Protein AF-A0A831YD94-F1 (afdb_monomer_lite)

pLDDT: mean 86.18, std 14.87, range [33.69, 98.25]

Foldseek 3Di:
DLQQQVDPPVSVVVVVVVVCVVLVLLVVQLVVLCVDPNNPLSNLLSVLLSVLLCLCAQWFHLPLSNVLSVVLSVLSVVCSVPVDDCSSVSSNVSNVVSCVSSPLLSLLSVQQVCLVVPPLNPDQQVQFDDPPVDDTDSHQCPQPPPCVQKRFSDQKDKWKFFWAQDWDQDPQGWTKTWGQTDPVCQRLWTPQCVPVVVNIAMATAGPVQCCVACVVVLHDAGGFIKMWIATWTQGRNNRRTIYRPHTRHMDGPDDPDPDGPPRRPPDDDPVVPPPPD

Sequence (277 aa):
MIAILYYGGDGIETGLVVFGLLLAPYAYLIYVSLRSRRKVLGFMASVVALLAYYFALYAFPAAATGALAVVALVVMLMWTRRGDLWPPVVALALSVIGLALGGDALSYNFKTALYPFQPASWSESRWAQVDPGCPPTHNVFENTYSPARLRIVKTCAVAVGEVTGEISISGDGDFTFNIEPHPENASMLSIGSIILRHRTLHIEVVPADQEKVLGPIGGVCPSDVVKITGVFVIDTDHGMHSELHPAYKFEILSRRQNATWPQCIINIPPELRRETG

Radius of gyration: 22.44 Å; chains: 1; bounding box: 58×36×67 Å

Secondary structure (DSSP, 8-state):
-GGGTTSHHHHHHHHHHHHHHHHHHHHHHHHHHHHSS-HHHHHHHHHHHHHHHHHHSSSS--HHHHHHHHHHHHHHHHHHHH--SHHHHHHHHHHHHHHHT-HHHHHHHHHHHTGGG-GGGGSTTTT-B--TTS--BS-TTTT-SSGGGEEEEEEEEEEEEEEPS--EE-TTS-EEEEEEE-GGGGGG--HHHHHHSTTPEEEEE-GGGHHHHHTTTT---TT-EEEEEEEEEEETTTTT-EEEEEEEEEEEEE-SSS--TTTT-TT--TTGGGS--

Structure (mmCIF, N/CA/C/O backbone):
data_AF-A0A831YD94-F1
#
_entry.id   AF-A0A831YD94-F1
#
loop_
_atom_site.group_PDB
_atom_site.id
_atom_site.type_symbol
_atom_site.label_atom_id
_atom_site.label_alt_id
_atom_site.label_comp_id
_atom_site.label_asym_id
_atom_site.label_entity_id
_atom_site.label_seq_id
_atom_site.pdbx_PDB_ins_code
_atom_site.Cartn_x
_atom_site.Cartn_y
_atom_site.Cartn_z
_atom_site.occupancy
_atom_site.B_iso_or_equiv
_atom_site.auth_seq_id
_atom_site.auth_comp_id
_atom_site.auth_asym_id
_atom_site.auth_atom_id
_atom_site.pdbx_PDB_model_num
ATOM 1 N N . MET A 1 1 ? -2.712 8.765 -10.290 1.00 42.69 1 MET A N 1
ATOM 2 C CA . MET A 1 1 ? -3.488 7.510 -10.401 1.00 42.69 1 MET A CA 1
ATOM 3 C C . MET A 1 1 ? -4.718 7.463 -9.490 1.00 42.69 1 MET A C 1
ATOM 5 O O . MET A 1 1 ? -5.658 6.765 -9.817 1.00 42.69 1 MET A O 1
ATOM 9 N N . ILE A 1 2 ? -4.761 8.237 -8.401 1.00 39.59 2 ILE A N 1
ATOM 10 C CA . ILE A 1 2 ? -5.829 8.179 -7.380 1.00 39.59 2 ILE A CA 1
ATOM 11 C C . ILE A 1 2 ? -7.115 8.923 -7.742 1.00 39.59 2 ILE A C 1
ATOM 13 O O . ILE A 1 2 ? -8.194 8.497 -7.357 1.00 39.59 2 ILE A O 1
ATOM 17 N N . ALA A 1 3 ? -7.035 9.969 -8.566 1.00 33.69 3 ALA A N 1
ATOM 18 C CA . ALA A 1 3 ? -8.228 10.663 -9.061 1.00 33.69 3 ALA A CA 1
ATOM 19 C C . ALA A 1 3 ? -9.039 9.845 -10.096 1.00 33.69 3 ALA A C 1
ATOM 21 O O . ALA A 1 3 ? -10.124 10.256 -10.486 1.00 33.69 3 ALA A O 1
ATOM 22 N N . ILE A 1 4 ? -8.513 8.698 -10.546 1.00 43.06 4 ILE A N 1
ATOM 23 C CA . ILE A 1 4 ? -9.018 7.923 -11.695 1.00 43.06 4 ILE A CA 1
ATOM 24 C C . ILE A 1 4 ? -10.262 7.100 -11.332 1.00 43.06 4 ILE A C 1
ATOM 26 O O . ILE A 1 4 ? -11.098 6.856 -12.193 1.00 43.06 4 ILE A O 1
ATOM 30 N N . LEU A 1 5 ? -10.405 6.694 -10.066 1.00 41.62 5 LEU A N 1
ATOM 31 C CA . LEU A 1 5 ? -11.507 5.832 -9.615 1.00 41.62 5 LEU A CA 1
ATOM 32 C C . LEU A 1 5 ? -12.675 6.607 -8.985 1.00 41.62 5 LEU A C 1
ATOM 34 O O . LEU A 1 5 ? -13.758 6.056 -8.844 1.00 41.62 5 LEU A O 1
ATOM 38 N N . TYR A 1 6 ? -12.483 7.889 -8.656 1.00 42.38 6 TYR A N 1
ATOM 39 C CA . TYR A 1 6 ? -13.502 8.720 -7.999 1.00 42.38 6 TYR A CA 1
ATOM 40 C C . TYR A 1 6 ? -14.446 9.453 -8.973 1.00 42.38 6 TYR A C 1
ATOM 42 O O . TYR A 1 6 ? -15.494 9.936 -8.555 1.00 42.38 6 TYR A O 1
ATOM 50 N N . TYR A 1 7 ? -14.097 9.560 -10.263 1.00 42.28 7 TYR A N 1
ATOM 51 C CA . TYR A 1 7 ? -14.754 10.476 -11.209 1.00 42.28 7 TYR A CA 1
ATOM 52 C C . TYR A 1 7 ? -15.187 9.804 -12.524 1.00 42.28 7 TYR A C 1
ATOM 54 O O . TYR A 1 7 ? -14.719 10.195 -13.584 1.00 42.28 7 TYR A O 1
ATOM 62 N N . GLY A 1 8 ? -16.096 8.822 -12.489 1.00 50.62 8 GLY A N 1
ATOM 63 C CA . GLY A 1 8 ? -16.838 8.359 -13.682 1.00 50.62 8 GLY A CA 1
ATOM 64 C C . GLY A 1 8 ? -16.006 8.097 -14.959 1.00 50.62 8 GLY A C 1
ATOM 65 O O . GLY A 1 8 ? -14.821 7.781 -14.899 1.00 50.62 8 GLY A O 1
ATOM 66 N N . GLY A 1 9 ? -16.634 8.204 -16.138 1.00 49.72 9 GLY A N 1
ATOM 67 C CA . GLY A 1 9 ? -15.972 7.958 -17.433 1.00 49.72 9 GLY A CA 1
ATOM 68 C C . GLY A 1 9 ? -14.795 8.902 -17.725 1.00 49.72 9 GLY A C 1
ATOM 69 O O . GLY A 1 9 ? -13.738 8.450 -18.164 1.00 49.72 9 GLY A O 1
ATOM 70 N N . ASP A 1 10 ? -14.929 10.186 -17.388 1.00 56.56 10 ASP A N 1
ATOM 71 C CA . ASP A 1 10 ? -13.926 11.221 -17.694 1.00 56.56 10 ASP A CA 1
ATOM 72 C C . ASP A 1 10 ? -12.637 11.079 -16.854 1.00 56.56 10 ASP A C 1
ATOM 74 O O . ASP A 1 10 ? -11.528 11.387 -17.311 1.00 56.56 10 ASP A O 1
ATOM 78 N N . GLY A 1 11 ? -12.756 10.569 -15.623 1.00 57.97 11 GLY A N 1
ATOM 79 C CA . GLY A 1 11 ? -11.628 10.265 -14.741 1.00 57.97 11 GLY A CA 1
ATOM 80 C C . GLY A 1 11 ? -10.804 9.074 -15.230 1.00 57.97 11 GLY A C 1
ATOM 81 O O . GLY A 1 11 ? -9.572 9.097 -15.127 1.00 57.97 11 GLY A O 1
ATOM 82 N N . ILE A 1 12 ? -11.459 8.074 -15.831 1.00 62.78 12 ILE A N 1
ATOM 83 C CA . ILE A 1 12 ? -10.798 6.913 -16.443 1.00 62.78 12 ILE A CA 1
ATOM 84 C C . ILE A 1 12 ? -9.983 7.350 -17.660 1.00 62.78 12 ILE A C 1
ATOM 86 O O . ILE A 1 12 ? -8.801 7.016 -17.744 1.00 62.78 12 ILE A O 1
ATOM 90 N N . GLU A 1 13 ? -10.565 8.135 -18.569 1.00 67.44 13 GLU A N 1
ATOM 91 C CA . GLU A 1 13 ? -9.861 8.617 -19.764 1.00 67.44 13 GLU A CA 1
ATOM 92 C C . GLU A 1 13 ? -8.650 9.481 -19.400 1.00 67.44 13 GLU A C 1
ATOM 94 O O . GLU A 1 13 ? -7.530 9.214 -19.846 1.00 67.44 13 GLU A O 1
ATOM 99 N N . THR A 1 14 ? -8.837 10.459 -18.510 1.00 71.81 14 THR A N 1
ATOM 100 C CA . THR A 1 14 ? -7.745 11.311 -18.014 1.00 71.81 14 THR A CA 1
ATOM 101 C C . THR A 1 14 ? -6.655 10.473 -17.346 1.00 71.81 14 THR A C 1
ATOM 103 O O . THR A 1 14 ? -5.456 10.686 -17.549 1.00 71.81 14 THR A O 1
ATOM 106 N N . GLY A 1 15 ? -7.065 9.470 -16.573 1.00 68.62 15 GLY A N 1
ATOM 107 C CA . GLY A 1 15 ? -6.177 8.521 -15.930 1.00 68.62 15 GLY A CA 1
ATOM 108 C C . GLY A 1 15 ? -5.323 7.711 -16.893 1.00 68.62 15 GLY A C 1
ATOM 109 O O . GLY A 1 15 ? -4.106 7.616 -16.710 1.00 68.62 15 GLY A O 1
ATOM 110 N N . LEU A 1 16 ? -5.951 7.165 -17.934 1.00 74.50 16 LEU A N 1
ATOM 111 C CA . LEU A 1 16 ? -5.285 6.416 -18.994 1.00 74.50 16 LEU A CA 1
ATOM 112 C C . LEU A 1 16 ? -4.327 7.301 -19.794 1.00 74.50 16 LEU A C 1
ATOM 114 O O . LEU A 1 16 ? -3.245 6.838 -20.150 1.00 74.50 16 LEU A O 1
ATOM 118 N N . VAL A 1 17 ? -4.664 8.574 -20.023 1.00 81.94 17 VAL A N 1
ATOM 119 C CA . VAL A 1 17 ? -3.766 9.535 -20.683 1.00 81.94 17 VAL A CA 1
ATOM 120 C C . VAL A 1 17 ? -2.530 9.805 -19.830 1.00 81.94 17 VAL A C 1
ATOM 122 O O . VAL A 1 17 ? -1.412 9.688 -20.331 1.00 81.94 17 VAL A O 1
ATOM 125 N N . VAL A 1 18 ? -2.693 10.117 -18.540 1.00 81.50 18 VAL A N 1
ATOM 126 C CA . VAL A 1 18 ? -1.551 10.344 -17.636 1.00 81.50 18 VAL A CA 1
ATOM 127 C C . VAL A 1 18 ? -0.678 9.093 -17.545 1.00 81.50 18 VAL A C 1
ATOM 129 O O . VAL A 1 18 ? 0.545 9.179 -17.649 1.00 81.50 18 VAL A O 1
ATOM 132 N N . PHE A 1 19 ? -1.294 7.920 -17.404 1.00 79.38 19 PHE A N 1
ATOM 133 C CA . PHE A 1 19 ? -0.585 6.645 -17.390 1.00 79.38 19 PHE A CA 1
ATOM 134 C C . PHE A 1 19 ? 0.175 6.404 -18.701 1.00 79.38 19 PHE A C 1
ATOM 136 O O . PHE A 1 19 ? 1.364 6.088 -18.687 1.00 79.38 19 PHE A O 1
ATOM 143 N N . GLY A 1 20 ? -0.484 6.639 -19.836 1.00 83.81 20 GLY A N 1
ATOM 144 C CA . GLY A 1 20 ? 0.108 6.556 -21.163 1.00 83.81 20 GLY A CA 1
ATOM 145 C C . GLY A 1 20 ? 1.313 7.479 -21.315 1.00 83.81 20 GLY A C 1
ATOM 146 O O . GLY A 1 20 ? 2.357 7.028 -21.771 1.00 83.81 20 GLY A O 1
ATOM 147 N N . LEU A 1 21 ? 1.226 8.734 -20.867 1.00 88.94 21 LEU A N 1
ATOM 148 C CA . LEU A 1 21 ? 2.335 9.692 -20.925 1.00 88.94 21 LEU A CA 1
ATOM 149 C C . LEU A 1 21 ? 3.546 9.248 -20.095 1.00 88.94 21 LEU A C 1
ATOM 151 O O . LEU A 1 21 ? 4.682 9.428 -20.533 1.00 88.94 21 LEU A O 1
ATOM 155 N N . LEU A 1 22 ? 3.322 8.650 -18.923 1.00 90.81 22 LEU A N 1
ATOM 156 C CA . LEU A 1 22 ? 4.404 8.188 -18.051 1.00 90.81 22 LEU A CA 1
ATOM 157 C C . LEU A 1 22 ? 5.060 6.896 -18.555 1.00 90.81 22 LEU A C 1
ATOM 159 O O . LEU A 1 22 ? 6.269 6.719 -18.400 1.00 90.81 22 LEU A O 1
ATOM 163 N N . LEU A 1 23 ? 4.291 6.000 -19.181 1.00 92.81 23 LEU A N 1
ATOM 164 C CA . LEU A 1 23 ? 4.808 4.721 -19.677 1.00 92.81 23 LEU A CA 1
ATOM 165 C C . LEU A 1 23 ? 5.294 4.769 -21.133 1.00 92.81 23 LEU A C 1
ATOM 167 O O . LEU A 1 23 ? 6.144 3.963 -21.521 1.00 92.81 23 LEU A O 1
ATOM 171 N N . ALA A 1 24 ? 4.814 5.719 -21.939 1.00 94.56 24 ALA A N 1
ATOM 172 C CA . ALA A 1 24 ? 5.170 5.854 -23.352 1.00 94.56 24 ALA A CA 1
ATOM 173 C C . ALA A 1 24 ? 6.685 5.943 -23.609 1.00 94.56 24 ALA A C 1
ATOM 175 O O . ALA A 1 24 ? 7.145 5.273 -24.537 1.00 94.56 24 ALA A O 1
ATOM 176 N N . PRO A 1 25 ? 7.498 6.674 -22.815 1.00 95.75 25 PRO A N 1
ATOM 177 C CA . PRO A 1 25 ? 8.947 6.698 -23.008 1.00 95.75 25 PRO A CA 1
ATOM 178 C C . PRO A 1 25 ? 9.585 5.306 -22.924 1.00 95.75 25 PRO A C 1
ATOM 180 O O . PRO A 1 25 ? 10.459 4.973 -23.723 1.00 95.75 25 PRO A O 1
ATOM 183 N N . TYR A 1 26 ? 9.115 4.461 -22.006 1.00 96.12 26 TYR A N 1
ATOM 184 C CA . TYR A 1 26 ? 9.600 3.091 -21.879 1.00 96.12 26 TYR A CA 1
ATOM 185 C C . TYR A 1 26 ? 9.122 2.214 -23.039 1.00 96.12 26 TYR A C 1
ATOM 187 O O . TYR A 1 26 ? 9.921 1.482 -23.621 1.00 96.12 26 TYR A O 1
ATOM 195 N N . ALA A 1 27 ? 7.845 2.318 -23.424 1.00 94.19 27 ALA A N 1
ATOM 196 C CA . ALA A 1 27 ? 7.296 1.590 -24.570 1.00 94.19 27 ALA A CA 1
ATOM 197 C C . ALA A 1 27 ? 8.029 1.942 -25.878 1.00 94.19 27 ALA A C 1
ATOM 199 O O . ALA A 1 27 ? 8.367 1.060 -26.673 1.00 94.19 27 ALA A O 1
ATOM 200 N N . TYR A 1 28 ? 8.358 3.221 -26.068 1.00 94.62 28 TYR A N 1
ATOM 201 C CA . TYR A 1 28 ? 9.183 3.690 -27.175 1.00 94.62 28 TYR A CA 1
ATOM 202 C C . TYR A 1 28 ? 10.569 3.033 -27.173 1.00 94.62 28 TYR A C 1
ATOM 204 O O . TYR A 1 28 ? 11.017 2.535 -28.206 1.00 94.62 28 TYR A O 1
ATOM 212 N N . LEU A 1 29 ? 11.240 2.964 -26.020 1.00 94.44 29 LEU A N 1
ATOM 213 C CA . LEU A 1 29 ? 12.549 2.315 -25.913 1.00 94.44 29 LEU A CA 1
ATOM 214 C C . LEU A 1 29 ? 12.494 0.805 -26.166 1.00 94.44 29 LEU A C 1
ATOM 216 O O . LEU A 1 29 ? 13.409 0.266 -26.793 1.00 94.44 29 LEU A O 1
ATOM 220 N N . ILE A 1 30 ? 11.424 0.128 -25.742 1.00 94.69 30 ILE A N 1
ATOM 221 C CA . ILE A 1 30 ? 11.172 -1.281 -26.077 1.00 94.69 30 ILE A CA 1
ATOM 222 C C . ILE A 1 30 ? 11.100 -1.441 -27.601 1.00 94.69 30 ILE A C 1
ATOM 224 O O . ILE A 1 30 ? 11.823 -2.257 -28.178 1.00 94.69 30 ILE A O 1
ATOM 228 N N . TYR A 1 31 ? 10.290 -0.619 -28.269 1.00 93.56 31 TYR A N 1
ATOM 229 C CA . TYR A 1 31 ? 10.144 -0.635 -29.725 1.00 93.56 31 TYR A CA 1
ATOM 230 C C . TYR A 1 31 ? 11.465 -0.356 -30.462 1.00 93.56 31 TYR A C 1
ATOM 232 O O . TYR A 1 31 ? 11.842 -1.108 -31.366 1.00 93.56 31 TYR A O 1
ATOM 240 N N . VAL A 1 32 ? 12.203 0.687 -30.063 1.00 91.19 32 VAL A N 1
ATOM 241 C CA . VAL A 1 32 ? 13.509 1.017 -30.659 1.00 91.19 32 VAL A CA 1
ATOM 242 C C . VAL A 1 32 ? 14.504 -0.120 -30.445 1.00 91.19 32 VAL A C 1
ATOM 244 O O . VAL A 1 32 ? 15.230 -0.489 -31.371 1.00 91.19 32 VAL A O 1
ATOM 247 N N . SER A 1 33 ? 14.508 -0.730 -29.258 1.00 91.06 33 SER A N 1
ATOM 248 C CA . SER A 1 33 ? 15.385 -1.859 -28.954 1.00 91.06 33 SER A CA 1
ATOM 249 C C . SER A 1 33 ? 15.123 -3.041 -29.883 1.00 91.06 33 SER A C 1
ATOM 251 O O . SER A 1 33 ? 16.072 -3.571 -30.456 1.00 91.06 33 SER A O 1
ATOM 253 N N . LEU A 1 34 ? 13.858 -3.396 -30.134 1.00 89.44 34 LEU A N 1
ATOM 254 C CA . LEU A 1 34 ? 13.484 -4.486 -31.051 1.00 89.44 34 LEU A CA 1
ATOM 255 C C . LEU A 1 34 ? 13.921 -4.246 -32.508 1.00 89.44 34 LEU A C 1
ATOM 257 O O . LEU A 1 34 ? 14.127 -5.205 -33.259 1.00 89.44 34 LEU A O 1
ATOM 261 N N . ARG A 1 35 ? 14.099 -2.983 -32.915 1.00 87.00 35 ARG A N 1
ATOM 262 C CA . ARG A 1 35 ? 14.599 -2.602 -34.249 1.00 87.00 35 ARG A CA 1
ATOM 263 C C . ARG A 1 35 ? 16.120 -2.444 -34.326 1.00 87.00 35 ARG A C 1
ATOM 265 O O . ARG A 1 35 ? 16.669 -2.409 -35.424 1.00 87.00 35 ARG A O 1
ATOM 272 N N . SER A 1 36 ? 16.808 -2.381 -33.191 1.00 79.56 36 SER A N 1
ATOM 273 C CA . SER A 1 36 ? 18.266 -2.254 -33.119 1.00 79.56 36 SER A CA 1
ATOM 274 C C . SER A 1 36 ? 18.981 -3.553 -33.519 1.00 79.56 36 SER A C 1
ATOM 276 O O . SER A 1 36 ? 18.405 -4.637 -33.495 1.00 79.56 36 SER A O 1
ATOM 278 N N . ARG A 1 37 ? 20.284 -3.490 -33.827 1.00 69.62 37 ARG A N 1
ATOM 279 C CA . ARG A 1 37 ? 21.135 -4.697 -33.928 1.00 69.62 37 ARG A CA 1
ATOM 280 C C . ARG A 1 37 ? 21.307 -5.402 -32.574 1.00 69.62 37 ARG A C 1
ATOM 282 O O . ARG A 1 37 ? 21.696 -6.562 -32.534 1.00 69.62 37 ARG A O 1
ATOM 289 N N . ARG A 1 38 ? 21.013 -4.714 -31.465 1.00 68.62 38 ARG A N 1
ATOM 290 C CA . ARG A 1 38 ? 21.197 -5.186 -30.081 1.00 68.62 38 ARG A CA 1
ATOM 291 C C . ARG A 1 38 ? 19.855 -5.430 -29.397 1.00 68.62 38 ARG A C 1
ATOM 293 O O . ARG A 1 38 ? 19.573 -4.869 -28.341 1.00 68.62 38 ARG A O 1
ATOM 300 N N . LYS A 1 39 ? 19.029 -6.253 -30.048 1.00 76.69 39 LYS A N 1
ATOM 301 C CA . LYS A 1 39 ? 17.611 -6.429 -29.708 1.00 76.69 39 LYS A CA 1
ATOM 302 C C . LYS A 1 39 ? 17.396 -6.876 -28.274 1.00 76.69 39 LYS A C 1
ATOM 304 O O . LYS A 1 39 ? 16.583 -6.286 -27.582 1.00 76.69 39 LYS A O 1
ATOM 309 N N . VAL A 1 40 ? 18.159 -7.868 -27.822 1.00 86.69 40 VAL A N 1
ATOM 310 C CA . VAL A 1 40 ? 17.888 -8.555 -26.553 1.00 86.69 40 VAL A CA 1
ATOM 311 C C . VAL A 1 40 ? 18.194 -7.674 -25.343 1.00 86.69 40 VAL A C 1
ATOM 313 O O . VAL A 1 40 ? 17.315 -7.449 -24.521 1.00 86.69 40 VAL A O 1
ATOM 316 N N . LEU A 1 41 ? 19.413 -7.138 -25.231 1.00 89.31 41 LEU A N 1
ATOM 317 C CA . LEU A 1 41 ? 19.819 -6.410 -24.025 1.00 89.31 41 LEU A CA 1
ATOM 318 C C . LEU A 1 41 ? 19.075 -5.077 -23.862 1.00 89.31 41 LEU A C 1
ATOM 320 O O . LEU A 1 41 ? 18.642 -4.758 -22.759 1.00 89.31 41 LEU A O 1
ATOM 324 N N . GLY A 1 42 ? 18.896 -4.321 -24.952 1.00 91.00 42 GLY A N 1
ATOM 325 C CA . GLY A 1 42 ? 18.106 -3.087 -24.917 1.00 91.00 42 GLY A CA 1
ATOM 326 C C . GLY A 1 42 ? 16.653 -3.364 -24.534 1.00 91.00 42 GLY A C 1
ATOM 327 O O . GLY A 1 42 ? 16.114 -2.702 -23.653 1.00 91.00 42 GLY A O 1
ATOM 328 N N . PHE A 1 43 ? 16.054 -4.407 -25.121 1.00 92.88 43 PHE A N 1
ATOM 329 C CA . PHE A 1 43 ? 14.689 -4.821 -24.806 1.00 92.88 43 PHE A CA 1
ATOM 330 C C . PHE A 1 43 ? 14.548 -5.190 -23.329 1.00 92.88 43 PHE A C 1
ATOM 332 O O . PHE A 1 43 ? 13.679 -4.648 -22.655 1.00 92.88 43 PHE A O 1
ATOM 339 N N . MET A 1 44 ? 15.439 -6.041 -22.808 1.00 94.00 44 MET A N 1
ATOM 340 C CA . MET A 1 44 ? 15.424 -6.441 -21.400 1.00 94.00 44 MET A CA 1
ATOM 341 C C . MET A 1 44 ? 15.566 -5.237 -20.468 1.00 94.00 44 MET A C 1
ATOM 343 O O . MET A 1 44 ? 14.772 -5.095 -19.544 1.00 94.00 44 MET A O 1
ATOM 347 N N . ALA A 1 45 ? 16.523 -4.341 -20.724 1.00 94.88 45 ALA A N 1
ATOM 348 C CA . ALA A 1 45 ? 16.718 -3.149 -19.902 1.00 94.88 45 ALA A CA 1
ATOM 349 C C . ALA A 1 45 ? 15.472 -2.247 -19.892 1.00 94.88 45 ALA A C 1
ATOM 351 O O . ALA A 1 45 ? 15.050 -1.796 -18.831 1.00 94.88 45 ALA A O 1
ATOM 352 N N . SER A 1 46 ? 14.844 -2.019 -21.052 1.00 95.81 46 SER A N 1
ATOM 353 C CA . SER A 1 46 ? 13.628 -1.203 -21.147 1.00 95.81 46 SER A CA 1
ATOM 354 C C . SER A 1 46 ? 12.413 -1.852 -20.488 1.00 95.81 46 SER A C 1
ATOM 356 O O . SER A 1 46 ? 11.664 -1.158 -19.806 1.00 95.81 46 SER A O 1
ATOM 358 N N . VAL A 1 47 ? 12.221 -3.165 -20.657 1.00 96.88 47 VAL A N 1
ATOM 359 C CA . VAL A 1 47 ? 11.118 -3.904 -20.022 1.00 96.88 47 VAL A CA 1
ATOM 360 C C . VAL A 1 47 ? 11.285 -3.922 -18.506 1.00 96.88 47 VAL A C 1
ATOM 362 O O . VAL A 1 47 ? 10.337 -3.624 -17.789 1.00 96.88 47 VAL A O 1
ATOM 365 N N . VAL A 1 48 ? 12.482 -4.224 -17.999 1.00 97.25 48 VAL A N 1
ATOM 366 C CA . VAL A 1 48 ? 12.723 -4.266 -16.550 1.00 97.25 48 VAL A CA 1
ATOM 367 C C . VAL A 1 48 ? 12.573 -2.875 -15.933 1.00 97.25 48 VAL A C 1
ATOM 369 O O . VAL A 1 48 ? 11.943 -2.756 -14.887 1.00 97.25 48 VAL A O 1
ATOM 372 N N . ALA A 1 49 ? 13.065 -1.819 -16.590 1.00 97.44 49 ALA A N 1
ATOM 373 C CA . ALA A 1 49 ? 12.872 -0.447 -16.121 1.00 97.44 49 ALA A CA 1
ATOM 374 C C . ALA A 1 49 ? 11.385 -0.040 -16.117 1.00 97.44 49 ALA A C 1
ATOM 376 O O . ALA A 1 49 ? 10.925 0.568 -15.154 1.00 97.44 49 ALA A O 1
ATOM 377 N N . LEU A 1 50 ? 10.618 -0.427 -17.145 1.00 96.69 50 LEU A N 1
ATOM 378 C CA . LEU A 1 50 ? 9.168 -0.209 -17.199 1.00 96.69 50 LEU A CA 1
ATOM 379 C C . LEU A 1 50 ? 8.450 -0.896 -16.036 1.00 96.69 50 LEU A C 1
ATOM 381 O O . LEU A 1 50 ? 7.663 -0.261 -15.339 1.00 96.69 50 LEU A O 1
ATOM 385 N N . LEU A 1 51 ? 8.727 -2.185 -15.823 1.00 95.56 51 LEU A N 1
ATOM 386 C CA . LEU A 1 51 ? 8.118 -2.955 -14.741 1.00 95.56 51 LEU A CA 1
ATOM 387 C C . LEU A 1 51 ? 8.497 -2.370 -13.378 1.00 95.56 51 LEU A C 1
ATOM 389 O O . LEU A 1 51 ? 7.618 -2.166 -12.546 1.00 95.56 51 LEU A O 1
ATOM 393 N N . ALA A 1 52 ? 9.772 -2.032 -13.166 1.00 96.75 52 ALA A N 1
ATOM 394 C CA . ALA A 1 52 ? 10.231 -1.391 -11.938 1.00 96.75 52 ALA A CA 1
ATOM 395 C C . ALA A 1 52 ? 9.511 -0.057 -11.689 1.00 96.75 52 ALA A C 1
ATOM 397 O O . ALA A 1 52 ? 9.047 0.181 -10.579 1.00 96.75 52 ALA A O 1
ATOM 398 N N . TYR A 1 53 ? 9.353 0.784 -12.716 1.00 96.12 53 TYR A N 1
ATOM 399 C CA . TYR A 1 53 ? 8.624 2.047 -12.601 1.00 96.12 53 TYR A CA 1
ATOM 400 C C . TYR A 1 53 ? 7.136 1.835 -12.288 1.00 96.12 53 TYR A C 1
ATOM 402 O O . TYR A 1 53 ? 6.606 2.464 -11.373 1.00 96.12 53 TYR A O 1
ATOM 410 N N . TYR A 1 54 ? 6.474 0.922 -13.006 1.00 93.50 54 TYR A N 1
ATOM 411 C CA . TYR A 1 54 ? 5.063 0.593 -12.796 1.00 93.50 54 TYR A CA 1
ATOM 412 C C . TYR A 1 54 ? 4.809 0.102 -11.366 1.00 93.50 54 TYR A C 1
ATOM 414 O O . TYR A 1 54 ? 3.992 0.674 -10.645 1.00 93.50 54 TYR A O 1
ATOM 422 N N . PHE A 1 55 ? 5.557 -0.912 -10.922 1.00 94.00 55 PHE A N 1
ATOM 423 C CA . PHE A 1 55 ? 5.405 -1.459 -9.577 1.00 94.00 55 PHE A CA 1
ATOM 424 C C . PHE A 1 55 ? 5.914 -0.517 -8.488 1.00 94.00 55 PHE A C 1
ATOM 426 O O . PHE A 1 55 ? 5.542 -0.709 -7.341 1.00 94.00 55 PHE A O 1
ATOM 433 N N . ALA A 1 56 ? 6.716 0.505 -8.789 1.00 95.00 56 ALA A N 1
ATOM 434 C CA . ALA A 1 56 ? 7.113 1.490 -7.785 1.00 95.00 56 ALA A CA 1
ATOM 435 C C . ALA A 1 56 ? 5.993 2.474 -7.412 1.00 95.00 56 ALA A C 1
ATOM 437 O O . ALA A 1 56 ? 6.063 3.102 -6.355 1.00 95.00 56 ALA A O 1
ATOM 438 N N . LEU A 1 57 ? 4.988 2.623 -8.281 1.00 88.19 57 LEU A N 1
ATOM 439 C CA . LEU A 1 57 ? 3.947 3.649 -8.176 1.00 88.19 57 LEU A CA 1
ATOM 440 C C . LEU A 1 57 ? 2.523 3.082 -8.217 1.00 88.19 57 LEU A C 1
ATOM 442 O O . LEU A 1 57 ? 1.577 3.854 -8.355 1.00 88.19 57 LEU A O 1
ATOM 446 N N . TYR A 1 58 ? 2.358 1.760 -8.102 1.00 91.06 58 TYR A N 1
ATOM 447 C CA . TYR A 1 58 ? 1.045 1.122 -8.204 1.00 91.06 58 TYR A CA 1
ATOM 448 C C . TYR A 1 58 ? 0.082 1.584 -7.097 1.00 91.06 58 TYR A C 1
ATOM 450 O O . TYR A 1 58 ? -0.910 2.250 -7.389 1.00 91.06 58 TYR A O 1
ATOM 458 N N . ALA A 1 59 ? 0.385 1.258 -5.837 1.00 92.44 59 ALA A N 1
ATOM 459 C CA . ALA A 1 59 ? -0.429 1.630 -4.679 1.00 92.44 59 ALA A CA 1
ATOM 460 C C . ALA A 1 59 ? 0.409 2.209 -3.533 1.00 92.44 59 ALA A C 1
ATOM 462 O O . ALA A 1 59 ? -0.038 3.139 -2.879 1.00 92.44 59 ALA A O 1
ATOM 463 N N . PHE A 1 60 ? 1.630 1.725 -3.314 1.00 95.50 60 PHE A N 1
ATOM 464 C CA . PHE A 1 60 ? 2.554 2.140 -2.258 1.00 95.50 60 PHE A CA 1
ATOM 465 C C . PHE A 1 60 ? 3.805 2.785 -2.868 1.00 95.50 60 PHE A C 1
ATOM 467 O O . PHE A 1 60 ? 4.390 2.218 -3.788 1.00 95.50 60 PHE A O 1
ATOM 474 N N . PRO A 1 61 ? 4.263 3.956 -2.410 1.00 93.81 61 PRO A N 1
ATOM 475 C CA . PRO A 1 61 ? 5.396 4.632 -3.036 1.00 93.81 61 PRO A CA 1
ATOM 476 C C . PRO A 1 61 ? 6.734 3.940 -2.711 1.00 93.81 61 PRO A C 1
ATOM 478 O O . PRO A 1 61 ? 7.320 4.159 -1.653 1.00 93.81 61 PRO A O 1
ATOM 481 N N . ALA A 1 62 ? 7.277 3.160 -3.652 1.00 95.31 62 ALA A N 1
ATOM 482 C CA . ALA A 1 62 ? 8.630 2.599 -3.556 1.00 95.31 62 ALA A CA 1
ATOM 483 C C . ALA A 1 62 ? 9.653 3.573 -4.173 1.00 95.31 62 ALA A C 1
ATOM 485 O O . ALA A 1 62 ? 10.136 3.390 -5.294 1.00 95.31 62 ALA A O 1
ATOM 486 N N . ALA A 1 63 ? 9.952 4.654 -3.443 1.00 93.19 63 ALA A N 1
ATOM 487 C CA . ALA A 1 63 ? 10.683 5.814 -3.964 1.00 93.19 63 ALA A CA 1
ATOM 488 C C . ALA A 1 63 ? 12.040 5.465 -4.609 1.00 93.19 63 ALA A C 1
ATOM 490 O O . ALA A 1 63 ? 12.339 5.950 -5.701 1.00 93.19 63 ALA A O 1
ATOM 491 N N . ALA A 1 64 ? 12.837 4.594 -3.979 1.00 94.75 64 ALA A N 1
ATOM 492 C CA . ALA A 1 64 ? 14.140 4.177 -4.506 1.00 94.75 64 ALA A CA 1
ATOM 493 C C . ALA A 1 64 ? 14.012 3.426 -5.843 1.00 94.75 64 ALA A C 1
ATOM 495 O O . ALA A 1 64 ? 14.731 3.728 -6.798 1.00 94.75 64 ALA A O 1
ATOM 496 N N . THR A 1 65 ? 13.060 2.492 -5.936 1.00 97.12 65 THR A N 1
ATOM 497 C CA . THR A 1 65 ? 12.769 1.740 -7.163 1.00 97.12 65 THR A CA 1
ATOM 498 C C . THR A 1 65 ? 12.325 2.674 -8.286 1.00 97.12 65 THR A C 1
ATOM 500 O O . THR A 1 65 ? 12.864 2.605 -9.390 1.00 97.12 65 THR A O 1
ATOM 503 N N . GLY A 1 66 ? 11.397 3.592 -7.996 1.00 96.38 66 GLY A N 1
ATOM 504 C CA . GLY A 1 66 ? 10.891 4.554 -8.975 1.00 96.38 66 GLY A CA 1
ATOM 505 C C . GLY A 1 66 ? 11.980 5.498 -9.487 1.00 96.38 66 GLY A C 1
ATOM 506 O O . GLY A 1 66 ? 12.111 5.689 -10.696 1.00 96.38 66 GLY A O 1
ATOM 507 N N . ALA A 1 67 ? 12.809 6.035 -8.588 1.00 97.06 67 ALA A N 1
ATOM 508 C CA . ALA A 1 67 ? 13.913 6.920 -8.952 1.00 97.06 67 ALA A CA 1
ATOM 509 C C . ALA A 1 67 ? 14.936 6.214 -9.853 1.00 97.06 67 ALA A C 1
ATOM 511 O O . ALA A 1 67 ? 15.306 6.741 -10.902 1.00 97.06 67 ALA A O 1
ATOM 512 N N . LEU A 1 68 ? 15.357 4.998 -9.492 1.00 98.12 68 LEU A N 1
ATOM 513 C CA . LEU A 1 68 ? 16.328 4.240 -10.282 1.00 98.12 68 LEU A CA 1
ATOM 514 C C . LEU A 1 68 ? 15.770 3.805 -11.643 1.00 98.12 68 LEU A C 1
ATOM 516 O O . LEU A 1 68 ? 16.512 3.819 -12.625 1.00 98.12 68 LEU A O 1
ATOM 520 N N . ALA A 1 69 ? 14.471 3.511 -11.739 1.00 97.81 69 ALA A N 1
ATOM 521 C CA . ALA A 1 69 ? 13.814 3.241 -13.016 1.00 97.81 69 ALA A CA 1
ATOM 522 C C . ALA A 1 69 ? 13.794 4.477 -13.939 1.00 97.81 69 ALA A C 1
ATOM 524 O O . ALA A 1 69 ? 14.065 4.359 -15.135 1.00 97.81 69 ALA A O 1
ATOM 525 N N . VAL A 1 70 ? 13.575 5.678 -13.386 1.00 97.50 70 VAL A N 1
ATOM 526 C CA . VAL A 1 70 ? 13.665 6.942 -14.143 1.00 97.50 70 VAL A CA 1
ATOM 527 C C . VAL A 1 70 ? 15.101 7.221 -14.598 1.00 97.50 70 VAL A C 1
ATOM 529 O O . VAL A 1 70 ? 15.319 7.629 -15.738 1.00 97.50 70 VAL A O 1
ATOM 532 N N . VAL A 1 71 ? 16.109 6.962 -13.760 1.00 97.94 71 VAL A N 1
ATOM 533 C CA . VAL A 1 71 ? 17.515 7.091 -14.185 1.00 97.94 71 VAL A CA 1
ATOM 534 C C . VAL A 1 71 ? 17.832 6.086 -15.298 1.00 97.94 71 VAL A C 1
ATOM 536 O O . VAL A 1 71 ? 18.440 6.457 -16.303 1.00 97.94 71 VAL A O 1
ATOM 539 N N . ALA A 1 72 ? 17.366 4.838 -15.181 1.00 97.44 72 ALA A N 1
ATOM 540 C CA . ALA A 1 72 ? 17.511 3.823 -16.223 1.00 97.44 72 ALA A CA 1
ATOM 541 C C . ALA A 1 72 ? 16.851 4.251 -17.548 1.00 97.44 72 ALA A C 1
ATOM 543 O O . ALA A 1 72 ? 17.447 4.070 -18.614 1.00 97.44 72 ALA A O 1
ATOM 544 N N . LEU A 1 73 ? 15.675 4.889 -17.493 1.00 97.00 73 LEU A N 1
ATOM 545 C CA . LEU A 1 73 ? 15.012 5.487 -18.656 1.00 97.00 73 LEU A CA 1
ATOM 546 C C . LEU A 1 73 ? 15.908 6.527 -19.343 1.00 97.00 73 LEU A C 1
ATOM 548 O O . LEU A 1 73 ? 16.110 6.462 -20.557 1.00 97.00 73 LEU A O 1
ATOM 552 N N . VAL A 1 74 ? 16.475 7.466 -18.580 1.00 96.38 74 VAL A N 1
ATOM 553 C CA . VAL A 1 74 ? 17.357 8.517 -19.117 1.00 96.38 74 VAL A CA 1
ATOM 554 C C . VAL A 1 74 ? 18.603 7.911 -19.770 1.00 96.38 74 VAL A C 1
ATOM 556 O O . VAL A 1 74 ? 18.950 8.283 -20.894 1.00 96.38 74 VAL A O 1
ATOM 559 N N . VAL A 1 75 ? 19.236 6.929 -19.121 1.00 94.88 75 VAL A N 1
ATOM 560 C CA . VAL A 1 75 ? 20.392 6.199 -19.671 1.00 94.88 75 VAL A CA 1
ATOM 561 C C . VAL A 1 75 ? 20.036 5.525 -21.002 1.00 94.88 75 VAL A C 1
ATOM 563 O O . VAL A 1 75 ? 20.794 5.616 -21.973 1.00 94.88 75 VAL A O 1
ATOM 566 N N . MET A 1 76 ? 18.857 4.907 -21.094 1.00 94.12 76 MET A N 1
ATOM 567 C CA . MET A 1 76 ? 18.384 4.271 -22.326 1.00 94.12 76 MET A CA 1
ATOM 568 C C . MET A 1 76 ? 18.030 5.278 -23.427 1.00 94.12 76 MET A C 1
ATOM 570 O O . MET A 1 76 ? 18.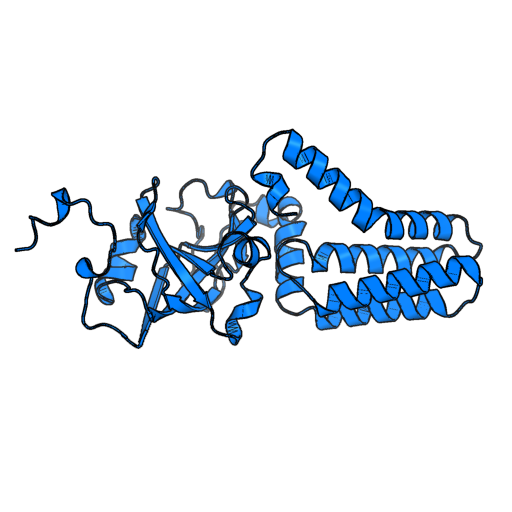288 5.022 -24.602 1.00 94.12 76 MET A O 1
ATOM 574 N N . LEU A 1 77 ? 17.508 6.458 -23.094 1.00 93.19 77 LEU A N 1
ATOM 575 C CA . LEU A 1 77 ? 17.299 7.519 -24.084 1.00 93.19 77 LEU A CA 1
ATOM 576 C C . LEU A 1 77 ? 18.638 8.038 -24.628 1.00 93.19 77 LEU A C 1
ATOM 578 O O . LEU A 1 77 ? 18.776 8.232 -25.836 1.00 93.19 77 LEU A O 1
ATOM 582 N N . MET A 1 78 ? 19.661 8.182 -23.783 1.00 88.94 78 MET A N 1
ATOM 583 C CA . MET A 1 78 ? 21.013 8.538 -24.235 1.00 88.94 78 MET A CA 1
ATOM 584 C C . MET A 1 78 ? 21.612 7.471 -25.156 1.00 88.94 78 MET A C 1
ATOM 586 O O . MET A 1 78 ? 22.244 7.806 -26.162 1.00 88.94 78 MET A O 1
ATOM 590 N N . TRP A 1 79 ? 21.374 6.193 -24.855 1.00 88.69 79 TRP A N 1
ATOM 591 C CA . TRP A 1 79 ? 21.795 5.078 -25.698 1.00 88.69 79 TRP A CA 1
ATOM 592 C C . TRP A 1 79 ? 21.262 5.182 -27.125 1.00 88.69 79 TRP A C 1
ATOM 594 O O . TRP A 1 79 ? 22.040 5.035 -28.068 1.00 88.69 79 TRP A O 1
ATOM 604 N N . THR A 1 80 ? 19.977 5.510 -27.295 1.00 84.06 80 THR A N 1
ATOM 605 C CA . THR A 1 80 ? 19.379 5.655 -28.636 1.00 84.06 80 THR A CA 1
ATOM 606 C C . THR A 1 80 ? 20.030 6.748 -29.485 1.00 84.06 80 THR A C 1
ATOM 608 O O . THR A 1 80 ? 19.936 6.697 -30.707 1.00 84.06 80 THR A O 1
ATOM 611 N N . ARG A 1 81 ? 20.735 7.702 -28.861 1.00 81.56 81 ARG A N 1
ATOM 612 C CA . ARG A 1 81 ? 21.479 8.759 -29.559 1.00 81.56 81 ARG A CA 1
ATOM 613 C C . ARG A 1 81 ? 22.924 8.371 -29.878 1.00 81.56 81 ARG A C 1
ATOM 615 O O . ARG A 1 81 ? 23.442 8.811 -30.896 1.00 81.56 81 ARG A O 1
ATOM 622 N N . ARG A 1 82 ? 23.586 7.603 -29.002 1.00 80.00 82 ARG A N 1
ATOM 623 C CA . ARG A 1 82 ? 25.040 7.335 -29.076 1.00 80.00 82 ARG A CA 1
ATOM 624 C C . ARG A 1 82 ? 25.411 5.957 -29.628 1.00 80.00 82 ARG A C 1
ATOM 626 O O . ARG A 1 82 ? 26.477 5.810 -30.206 1.00 80.00 82 ARG A O 1
ATOM 633 N N . GLY A 1 83 ? 24.552 4.947 -29.470 1.00 70.50 83 GLY A N 1
ATOM 634 C CA . GLY A 1 83 ? 24.798 3.595 -29.990 1.00 70.50 83 GLY A CA 1
ATOM 635 C C . GLY A 1 83 ? 25.807 2.743 -29.198 1.00 70.50 83 GLY A C 1
ATOM 636 O O . GLY A 1 83 ? 26.210 1.679 -29.676 1.00 70.50 83 GLY A O 1
ATOM 637 N N . ASP A 1 84 ? 26.195 3.145 -27.983 1.00 75.94 84 ASP A N 1
ATOM 638 C CA . ASP A 1 84 ? 27.176 2.436 -27.139 1.00 75.94 84 ASP A CA 1
ATOM 639 C C . ASP A 1 84 ? 26.658 1.105 -26.550 1.00 75.94 84 ASP A C 1
ATOM 641 O O . ASP A 1 84 ? 25.454 0.847 -26.510 1.00 75.94 84 ASP A O 1
ATOM 645 N N . LEU A 1 85 ? 27.564 0.205 -26.135 1.00 69.12 85 LEU A N 1
ATOM 646 C CA . LEU A 1 85 ? 27.222 -1.133 -25.601 1.00 69.12 85 LEU A CA 1
ATOM 647 C C . LEU A 1 85 ? 26.870 -1.142 -24.109 1.00 69.12 85 LEU A C 1
ATOM 649 O O . LEU A 1 85 ? 26.047 -1.944 -23.681 1.00 69.12 85 LEU A O 1
ATOM 653 N N . TRP A 1 86 ? 27.497 -0.273 -23.322 1.00 79.69 86 TRP A N 1
ATOM 654 C CA . TRP A 1 86 ? 27.378 -0.261 -21.866 1.00 79.69 86 TRP A CA 1
ATOM 655 C C . TRP A 1 86 ? 26.075 0.350 -21.305 1.00 79.69 86 TRP A C 1
ATOM 657 O O . TRP A 1 86 ? 25.664 -0.092 -20.231 1.00 79.69 86 TRP A O 1
ATOM 667 N N . PRO A 1 87 ? 25.368 1.299 -21.965 1.00 88.56 87 PRO A N 1
ATOM 668 C CA . PRO A 1 87 ? 24.205 1.929 -21.340 1.00 88.56 87 PRO A CA 1
ATOM 669 C C . PRO A 1 87 ? 23.046 0.965 -21.029 1.00 88.56 87 PRO A C 1
ATOM 671 O O . PRO A 1 87 ? 22.509 1.060 -19.928 1.00 88.56 87 PRO A O 1
ATOM 674 N N . PRO A 1 88 ? 22.681 -0.010 -21.894 1.00 91.06 88 PRO A N 1
ATOM 675 C CA . PRO A 1 88 ? 21.675 -1.010 -21.531 1.00 91.06 88 PRO A CA 1
ATOM 676 C C . PRO A 1 88 ? 22.074 -1.879 -20.333 1.00 91.06 88 PRO A C 1
ATOM 678 O O . PRO A 1 88 ? 21.217 -2.220 -19.522 1.00 91.06 88 PRO A O 1
ATOM 681 N N . VAL A 1 89 ? 23.368 -2.199 -20.179 1.00 92.75 89 VAL A N 1
ATOM 682 C CA . VAL A 1 89 ? 23.874 -2.927 -19.000 1.00 92.75 89 VAL A CA 1
ATOM 683 C C . VAL A 1 89 ? 23.664 -2.094 -17.739 1.00 92.75 89 VAL A C 1
ATOM 685 O O . VAL A 1 89 ? 23.147 -2.600 -16.748 1.00 92.75 89 VAL A O 1
ATOM 688 N N . VAL A 1 90 ? 24.021 -0.808 -17.784 1.00 95.06 90 VAL A N 1
ATOM 689 C CA . VAL A 1 90 ? 23.860 0.103 -16.644 1.00 95.06 90 VAL A CA 1
ATOM 690 C C . VAL A 1 90 ? 22.387 0.311 -16.304 1.00 95.06 90 VAL A C 1
ATOM 692 O O . VAL A 1 90 ? 22.020 0.206 -15.140 1.00 95.06 90 VAL A O 1
ATOM 695 N N . ALA A 1 91 ? 21.525 0.538 -17.295 1.00 95.88 91 ALA A N 1
ATOM 696 C CA . ALA A 1 91 ? 20.087 0.689 -17.080 1.00 95.88 91 ALA A CA 1
ATOM 697 C C . ALA A 1 91 ? 19.458 -0.565 -16.452 1.00 95.88 91 ALA A C 1
ATOM 699 O O . ALA A 1 91 ? 18.653 -0.459 -15.522 1.00 95.88 91 ALA A O 1
ATOM 700 N N . LEU A 1 92 ? 19.861 -1.753 -16.911 1.00 95.69 92 LEU A N 1
ATOM 701 C CA . LEU A 1 92 ? 19.431 -3.012 -16.314 1.00 95.69 92 LEU A CA 1
ATOM 702 C C . LEU A 1 92 ? 19.923 -3.139 -14.866 1.00 95.69 92 LEU A C 1
ATOM 704 O O . LEU A 1 92 ? 19.122 -3.430 -13.982 1.00 95.69 92 LEU A O 1
ATOM 708 N N . ALA A 1 93 ? 21.205 -2.867 -14.607 1.00 97.00 93 ALA A N 1
ATOM 709 C CA . ALA A 1 93 ? 21.778 -2.926 -13.264 1.00 97.00 93 ALA A CA 1
ATOM 710 C C . ALA A 1 93 ? 21.079 -1.957 -12.295 1.00 97.00 93 ALA A C 1
ATOM 712 O O . ALA A 1 93 ? 20.704 -2.361 -11.199 1.00 97.00 93 ALA A O 1
ATOM 713 N N . LEU A 1 94 ? 20.830 -0.712 -12.715 1.00 98.00 94 LEU A N 1
ATOM 714 C CA . LEU A 1 94 ? 20.092 0.281 -11.927 1.00 98.00 94 LEU A CA 1
ATOM 715 C C . LEU A 1 94 ? 18.682 -0.202 -11.590 1.00 98.00 94 LEU A C 1
ATOM 717 O O . LEU A 1 94 ? 18.248 -0.076 -10.449 1.00 98.00 94 LEU A O 1
ATOM 721 N N . SER A 1 95 ? 17.986 -0.789 -12.564 1.00 97.31 95 SER A N 1
ATOM 722 C CA . SER A 1 95 ? 16.633 -1.307 -12.354 1.00 97.31 95 SER A CA 1
ATOM 723 C C . SER A 1 95 ? 16.633 -2.482 -11.371 1.00 97.31 95 SER A C 1
ATOM 725 O O . SER A 1 95 ? 15.801 -2.523 -10.472 1.00 97.31 95 SER A O 1
ATOM 727 N N . VAL A 1 96 ? 17.598 -3.403 -11.479 1.00 96.50 96 VAL A N 1
ATOM 728 C CA . VAL A 1 96 ? 17.759 -4.533 -10.545 1.00 96.50 96 VAL A CA 1
ATOM 729 C C . VAL A 1 96 ? 18.091 -4.052 -9.132 1.00 96.50 96 VAL A C 1
ATOM 731 O O . VAL A 1 96 ? 17.478 -4.516 -8.174 1.00 96.50 96 VAL A O 1
ATOM 734 N N . ILE A 1 97 ? 19.006 -3.088 -8.991 1.00 97.44 97 ILE A N 1
ATOM 735 C CA . ILE A 1 97 ? 19.313 -2.457 -7.699 1.00 97.44 97 ILE A CA 1
ATOM 736 C C . ILE A 1 97 ? 18.055 -1.791 -7.133 1.00 97.44 97 ILE A C 1
ATOM 738 O O . ILE A 1 97 ? 17.742 -1.962 -5.959 1.00 97.44 97 ILE A O 1
ATOM 742 N N . GLY A 1 98 ? 17.292 -1.083 -7.966 1.00 96.81 98 GLY A N 1
ATOM 743 C CA . GLY A 1 98 ? 16.045 -0.447 -7.554 1.00 96.81 98 GLY A CA 1
ATOM 744 C C . GLY A 1 98 ? 15.007 -1.441 -7.056 1.00 96.81 98 GLY A C 1
ATOM 745 O O . GLY A 1 98 ? 14.364 -1.179 -6.043 1.00 96.81 98 GLY A O 1
ATOM 746 N N . LEU A 1 99 ? 14.869 -2.591 -7.715 1.00 95.50 99 LEU A N 1
ATOM 747 C CA . LEU A 1 99 ? 13.997 -3.671 -7.254 1.00 95.50 99 LEU A CA 1
ATOM 748 C C . LEU A 1 99 ? 14.476 -4.243 -5.911 1.00 95.50 99 LEU A C 1
ATOM 750 O O . LEU A 1 99 ? 13.661 -4.450 -5.017 1.00 95.50 99 LEU A O 1
ATOM 754 N N . ALA A 1 100 ? 15.786 -4.429 -5.729 1.00 95.06 100 ALA A N 1
ATOM 755 C CA . ALA A 1 100 ? 16.351 -4.912 -4.468 1.00 95.06 100 ALA A CA 1
ATOM 756 C C . ALA A 1 100 ? 16.144 -3.928 -3.298 1.00 95.06 100 ALA A C 1
ATOM 758 O O . ALA A 1 100 ? 15.951 -4.352 -2.163 1.00 95.06 100 ALA A O 1
ATOM 759 N N . LEU A 1 101 ? 16.141 -2.619 -3.572 1.00 95.38 101 LEU A N 1
ATOM 760 C CA . LEU A 1 101 ? 15.913 -1.563 -2.577 1.00 95.38 101 LEU A CA 1
ATOM 761 C C . LEU A 1 101 ? 14.427 -1.266 -2.305 1.00 95.38 101 LEU A C 1
ATOM 763 O O . LEU A 1 101 ? 14.124 -0.448 -1.440 1.00 95.38 101 LEU A O 1
ATOM 767 N N . GLY A 1 102 ? 13.496 -1.883 -3.039 1.00 91.38 102 GLY A N 1
ATOM 768 C CA . GLY A 1 102 ? 12.070 -1.541 -2.976 1.00 91.38 102 GLY A CA 1
ATOM 769 C C . GLY A 1 102 ? 11.356 -1.930 -1.677 1.00 91.38 102 GLY A C 1
ATOM 770 O O . GLY A 1 102 ? 10.317 -1.347 -1.359 1.00 91.38 102 GLY A O 1
ATOM 771 N N . GLY A 1 103 ? 11.911 -2.886 -0.926 1.00 93.31 103 GLY A N 1
ATOM 772 C CA . GLY A 1 103 ? 11.427 -3.295 0.395 1.00 93.31 103 GLY A CA 1
ATOM 773 C C . GLY A 1 103 ? 9.941 -3.679 0.437 1.00 93.31 103 GLY A C 1
ATOM 774 O O . GLY A 1 103 ? 9.382 -4.217 -0.523 1.00 93.31 103 GLY A O 1
ATOM 775 N N . ASP A 1 104 ? 9.302 -3.378 1.568 1.00 94.12 104 ASP A N 1
ATOM 776 C CA . ASP A 1 104 ? 7.891 -3.686 1.823 1.00 94.12 104 ASP A CA 1
ATOM 777 C C . ASP A 1 104 ? 6.945 -3.034 0.813 1.00 94.12 104 ASP A C 1
ATOM 779 O O . ASP A 1 104 ? 6.060 -3.706 0.292 1.00 94.12 104 ASP A O 1
ATOM 783 N N . ALA A 1 105 ? 7.153 -1.756 0.477 1.00 94.50 105 ALA A N 1
ATOM 784 C CA . ALA A 1 105 ? 6.279 -1.031 -0.446 1.00 94.50 105 ALA A CA 1
ATOM 785 C C . ALA A 1 105 ? 6.204 -1.722 -1.817 1.00 94.50 105 ALA A C 1
ATOM 787 O O . ALA A 1 105 ? 5.118 -1.915 -2.368 1.00 94.50 105 ALA A O 1
ATOM 788 N N . LEU A 1 106 ? 7.351 -2.159 -2.347 1.00 94.88 106 LEU A N 1
ATOM 789 C CA . LEU A 1 106 ? 7.395 -2.887 -3.611 1.00 94.88 106 LEU A CA 1
ATOM 790 C C . LEU A 1 106 ? 6.720 -4.263 -3.499 1.00 94.88 106 LEU A C 1
ATOM 792 O O . LEU A 1 106 ? 5.962 -4.647 -4.389 1.00 94.88 106 LEU A O 1
ATOM 796 N N . SER A 1 107 ? 6.941 -4.985 -2.396 1.00 93.56 107 SER A N 1
ATOM 797 C CA . SER A 1 107 ? 6.266 -6.262 -2.117 1.00 93.56 107 SER A CA 1
ATOM 798 C C . SER A 1 107 ? 4.739 -6.105 -2.069 1.00 93.56 107 SER A C 1
ATOM 800 O O . SER A 1 107 ? 4.000 -6.878 -2.687 1.00 93.56 107 SER A O 1
ATOM 802 N N . TYR A 1 108 ? 4.252 -5.050 -1.410 1.00 94.31 108 TYR A N 1
ATOM 803 C CA . TYR A 1 108 ? 2.828 -4.729 -1.324 1.00 94.31 108 TYR A CA 1
ATOM 804 C C . TYR A 1 108 ? 2.243 -4.411 -2.699 1.00 94.31 108 TYR A C 1
ATOM 806 O O . TYR A 1 108 ? 1.158 -4.893 -3.032 1.00 94.31 108 TYR A O 1
ATOM 814 N N . ASN A 1 109 ? 2.978 -3.670 -3.532 1.00 93.81 109 ASN A N 1
ATOM 815 C CA . ASN A 1 109 ? 2.573 -3.386 -4.906 1.00 93.81 109 ASN A CA 1
ATOM 816 C C . ASN A 1 109 ? 2.494 -4.637 -5.767 1.00 93.81 109 ASN A C 1
ATOM 818 O O . ASN A 1 109 ? 1.501 -4.815 -6.463 1.00 93.81 109 ASN A O 1
ATOM 822 N N . PHE A 1 110 ? 3.485 -5.529 -5.709 1.00 91.88 110 PHE A N 1
ATOM 823 C CA . PHE A 1 110 ? 3.409 -6.798 -6.431 1.00 91.88 110 PHE A CA 1
ATOM 824 C C . PHE A 1 110 ? 2.176 -7.597 -6.017 1.00 91.88 110 PHE A C 1
ATOM 826 O O . PHE A 1 110 ? 1.431 -8.066 -6.875 1.00 91.88 110 PHE A O 1
ATOM 833 N N . LYS A 1 111 ? 1.926 -7.717 -4.711 1.00 88.44 111 LYS A N 1
ATOM 834 C CA . LYS A 1 111 ? 0.786 -8.480 -4.201 1.00 88.44 111 LYS A CA 1
ATOM 835 C C . LYS A 1 111 ? -0.558 -7.891 -4.632 1.00 88.44 111 LYS A C 1
ATOM 837 O O . LYS A 1 111 ? -1.439 -8.633 -5.053 1.00 88.44 111 LYS A O 1
ATOM 842 N N . THR A 1 112 ? -0.709 -6.573 -4.558 1.00 87.69 112 THR A N 1
ATOM 843 C CA . THR A 1 112 ? -1.977 -5.897 -4.871 1.00 87.69 112 THR A CA 1
ATOM 844 C C . THR A 1 112 ? -2.218 -5.721 -6.368 1.00 87.69 112 THR A C 1
ATOM 846 O O . THR A 1 112 ? -3.353 -5.871 -6.813 1.00 87.69 112 THR A O 1
ATOM 849 N N . ALA A 1 113 ? -1.181 -5.466 -7.166 1.00 88.38 113 ALA A N 1
ATOM 850 C CA . ALA A 1 113 ? -1.295 -5.352 -8.621 1.00 88.38 113 ALA A CA 1
ATOM 851 C C . ALA A 1 113 ? -1.541 -6.702 -9.294 1.00 88.38 113 ALA A C 1
ATOM 853 O O . ALA A 1 113 ? -2.296 -6.796 -10.259 1.00 88.38 113 ALA A O 1
ATOM 854 N N . LEU A 1 114 ? -0.930 -7.767 -8.769 1.00 87.12 114 LEU A N 1
ATOM 855 C CA . LEU A 1 114 ? -1.113 -9.118 -9.291 1.00 87.12 114 LEU A CA 1
ATOM 856 C C . LEU A 1 114 ? -2.318 -9.828 -8.680 1.00 87.12 114 LEU A C 1
ATOM 858 O O . LEU A 1 114 ? -2.532 -10.997 -8.986 1.00 87.12 114 LEU A O 1
ATOM 862 N N . TYR A 1 115 ? -3.118 -9.150 -7.852 1.00 81.06 115 TYR A N 1
ATOM 863 C CA . TYR A 1 115 ? -4.263 -9.748 -7.172 1.00 81.06 115 TYR A CA 1
ATOM 864 C C . TYR A 1 115 ? -5.204 -10.518 -8.122 1.00 81.06 115 TYR A C 1
ATOM 866 O O . TYR A 1 115 ? -5.534 -11.654 -7.791 1.00 81.06 115 TYR A O 1
ATOM 874 N N . PRO A 1 116 ? -5.569 -10.028 -9.329 1.00 75.75 116 PRO A N 1
ATOM 875 C CA . PRO A 1 116 ? -6.403 -10.797 -10.264 1.00 75.75 116 PRO A CA 1
ATOM 876 C C . PRO A 1 116 ? -5.745 -12.082 -10.788 1.00 75.75 116 PRO A C 1
ATOM 878 O O . PRO A 1 116 ? -6.434 -12.996 -11.231 1.00 75.75 116 PRO A O 1
ATOM 881 N N . PHE A 1 117 ? -4.415 -12.151 -10.752 1.00 77.25 117 PHE A N 1
ATOM 882 C CA . PHE A 1 117 ? -3.614 -13.260 -11.270 1.00 77.25 117 PHE A CA 1
ATOM 883 C C . PHE A 1 117 ? -3.096 -14.187 -10.165 1.00 77.25 117 PHE A C 1
ATOM 885 O O . PHE A 1 117 ? -2.462 -15.198 -10.467 1.00 77.25 117 PHE A O 1
ATOM 892 N N . GLN A 1 118 ? -3.347 -13.873 -8.890 1.00 69.69 118 GLN A N 1
ATOM 893 C CA . GLN A 1 118 ? -3.012 -14.778 -7.799 1.00 69.69 118 GLN A CA 1
ATOM 894 C C . GLN A 1 118 ? -4.007 -15.946 -7.792 1.00 69.69 118 GLN A C 1
ATOM 896 O O . GLN A 1 118 ? -5.209 -15.708 -7.678 1.00 69.69 118 GLN A O 1
ATOM 901 N N . PRO A 1 119 ? -3.542 -17.210 -7.866 1.00 58.75 119 PRO A N 1
ATOM 902 C CA . PRO A 1 119 ? -4.428 -18.377 -7.832 1.00 58.75 119 PRO A CA 1
ATOM 903 C C . PRO A 1 119 ? -5.296 -18.395 -6.575 1.00 58.75 119 PRO A C 1
ATOM 905 O O . PRO A 1 119 ? -6.468 -18.759 -6.629 1.00 58.75 119 PRO A O 1
ATOM 908 N N . ALA A 1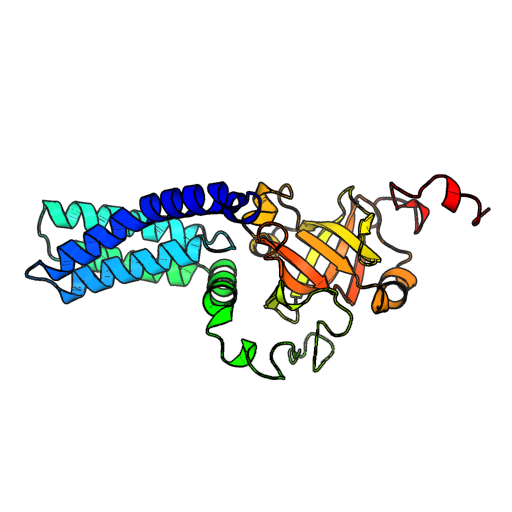 120 ? -4.718 -17.934 -5.459 1.00 66.19 120 ALA A N 1
ATOM 909 C CA . ALA A 1 120 ? -5.423 -17.778 -4.201 1.00 66.19 120 ALA A CA 1
ATOM 910 C C . ALA A 1 120 ? -6.636 -16.861 -4.348 1.00 66.19 120 ALA A C 1
ATOM 912 O O . ALA A 1 120 ? -7.652 -17.197 -3.788 1.00 66.19 120 ALA A O 1
ATOM 913 N N . SER A 1 121 ? -6.612 -15.789 -5.144 1.00 69.19 121 SER A N 1
ATOM 914 C CA . SER A 1 121 ? -7.748 -14.859 -5.287 1.00 69.19 121 SER A CA 1
ATOM 915 C C . SER A 1 121 ? -9.028 -15.498 -5.838 1.00 69.19 121 SER A C 1
ATOM 917 O O . SER A 1 121 ? -10.118 -14.955 -5.649 1.00 69.19 121 SER A O 1
ATOM 919 N N . TRP A 1 122 ? -8.913 -16.657 -6.490 1.00 69.56 122 TRP A N 1
ATOM 920 C CA . TRP A 1 122 ? -10.034 -17.400 -7.070 1.00 69.56 122 TRP A CA 1
ATOM 921 C C . TRP A 1 122 ? -10.358 -18.697 -6.318 1.00 69.56 122 TRP A C 1
ATOM 923 O O . TRP A 1 122 ? -11.310 -19.379 -6.691 1.00 69.56 122 TRP A O 1
ATOM 933 N N . SER A 1 123 ? -9.603 -19.042 -5.269 1.00 80.94 123 SER A N 1
ATOM 934 C CA . SER A 1 123 ? -9.878 -20.218 -4.439 1.00 80.94 123 SER A CA 1
ATOM 935 C C . SER A 1 123 ? -10.841 -19.900 -3.291 1.00 80.94 123 SER A C 1
ATOM 937 O O . SER A 1 123 ? -11.053 -18.745 -2.920 1.00 80.94 123 SER A O 1
ATOM 939 N N . GLU A 1 124 ? -11.390 -20.944 -2.670 1.00 76.00 124 GLU A N 1
ATOM 940 C CA . GLU A 1 124 ? -12.185 -20.814 -1.438 1.00 76.00 124 GLU A CA 1
ATOM 941 C C . GLU A 1 124 ? -11.339 -20.325 -0.249 1.00 76.00 124 GLU A C 1
ATOM 943 O O . GLU A 1 124 ? -11.848 -19.698 0.672 1.00 76.00 124 GLU A O 1
ATOM 948 N N . SER A 1 125 ? -10.021 -20.545 -0.294 1.00 82.88 125 SER A N 1
ATOM 949 C CA . SER A 1 125 ? -9.062 -20.146 0.742 1.00 82.88 125 SER A CA 1
ATOM 950 C C . SER A 1 125 ? -8.492 -18.734 0.563 1.00 82.88 125 SER A C 1
ATOM 952 O O . SER A 1 125 ? -7.545 -18.363 1.258 1.00 82.88 125 SER A O 1
ATOM 954 N N . ARG A 1 126 ? -9.026 -17.939 -0.371 1.00 84.56 126 ARG A N 1
ATOM 955 C CA . ARG A 1 126 ? -8.486 -16.620 -0.746 1.00 84.56 126 ARG A CA 1
ATOM 956 C C . ARG A 1 126 ? -8.371 -15.615 0.396 1.00 84.56 126 ARG A C 1
ATOM 958 O O . ARG A 1 126 ? -7.573 -14.682 0.328 1.00 84.56 126 ARG A O 1
ATOM 965 N N . TRP A 1 127 ? -9.191 -15.801 1.424 1.00 90.44 127 TRP A N 1
ATOM 966 C CA . TRP A 1 127 ? -9.280 -14.939 2.597 1.00 90.44 127 TRP A CA 1
ATOM 967 C C . TRP A 1 127 ? -8.829 -15.653 3.874 1.00 90.44 127 TRP A C 1
ATOM 969 O O . TRP A 1 127 ? -9.102 -15.170 4.968 1.00 90.44 127 TRP A O 1
ATOM 979 N N . ALA A 1 128 ? -8.134 -16.787 3.761 1.00 91.94 128 ALA A N 1
ATOM 980 C CA . ALA A 1 128 ? -7.648 -17.515 4.923 1.00 91.94 128 ALA A CA 1
ATOM 981 C C . ALA A 1 128 ? -6.472 -16.790 5.596 1.00 91.94 128 ALA A C 1
ATOM 983 O O . ALA A 1 128 ? -5.525 -16.354 4.938 1.00 91.94 128 ALA A O 1
ATOM 984 N N . GLN A 1 129 ? -6.510 -16.724 6.924 1.00 91.94 129 GLN A N 1
ATOM 985 C CA . GLN A 1 129 ? -5.395 -16.325 7.771 1.00 91.94 129 GLN A CA 1
ATOM 986 C C . GLN A 1 129 ? -4.695 -17.571 8.304 1.00 91.94 129 GLN A C 1
ATOM 988 O O . GLN A 1 129 ? -5.284 -18.342 9.060 1.00 91.94 129 GLN A O 1
ATOM 993 N N . VAL A 1 130 ? -3.422 -17.726 7.956 1.00 90.94 130 VAL A N 1
ATOM 994 C CA . VAL A 1 130 ? -2.572 -18.830 8.427 1.00 90.94 130 VAL A CA 1
ATOM 995 C C . VAL A 1 130 ? -1.274 -18.343 9.072 1.00 90.94 130 VAL A C 1
ATOM 997 O O . VAL A 1 130 ? -0.438 -19.157 9.455 1.00 90.94 130 VAL A O 1
ATOM 1000 N N . ASP A 1 131 ? -1.084 -17.025 9.178 1.00 88.75 131 ASP A N 1
ATOM 1001 C CA . ASP A 1 131 ? 0.075 -16.450 9.854 1.00 88.75 131 ASP A CA 1
ATOM 1002 C C . ASP A 1 131 ? -0.009 -16.738 11.366 1.00 88.75 131 ASP A C 1
ATOM 1004 O O . ASP A 1 131 ? -1.015 -16.387 11.988 1.00 88.75 131 ASP A O 1
ATOM 1008 N N . PRO A 1 132 ? 1.023 -17.348 11.979 1.00 86.25 132 PRO A N 1
ATOM 1009 C CA . PRO A 1 132 ? 1.010 -17.701 13.398 1.00 86.25 132 PRO A CA 1
ATOM 1010 C C . PRO A 1 132 ? 0.942 -16.488 14.339 1.00 86.25 132 PRO A C 1
ATOM 1012 O O . PRO A 1 132 ? 0.626 -16.654 15.516 1.00 86.25 132 PRO A O 1
ATOM 1015 N N . GLY A 1 133 ? 1.240 -15.277 13.856 1.00 83.94 133 GLY A N 1
ATOM 1016 C CA . GLY A 1 133 ? 1.146 -14.043 14.638 1.00 83.94 133 GLY A CA 1
ATOM 1017 C C . GLY A 1 133 ? -0.286 -13.571 14.903 1.00 83.94 133 GLY A C 1
ATOM 1018 O O . GLY A 1 133 ? -0.484 -12.660 15.709 1.00 83.94 133 GLY A O 1
ATOM 1019 N N . CYS A 1 134 ? -1.283 -14.174 14.250 1.00 88.38 134 CYS A N 1
ATOM 1020 C CA . CYS A 1 134 ? -2.682 -13.777 14.340 1.00 88.38 134 CYS A CA 1
ATOM 1021 C C . CYS A 1 134 ? -3.617 -14.995 14.462 1.00 88.38 134 CYS A C 1
ATOM 1023 O O . CYS A 1 134 ? -3.250 -16.091 14.041 1.00 88.38 134 CYS A O 1
ATOM 1025 N N . PRO A 1 135 ? -4.833 -14.838 15.028 1.00 87.00 135 PRO A N 1
ATOM 1026 C CA . PRO A 1 135 ? -5.777 -15.946 15.138 1.00 87.00 135 PRO A CA 1
ATOM 1027 C C . PRO A 1 135 ? -6.082 -16.556 13.760 1.00 87.00 135 PRO A C 1
ATOM 1029 O O . PRO A 1 135 ? -6.424 -15.807 12.840 1.00 87.00 135 PRO A O 1
ATOM 1032 N N . PRO A 1 136 ? -5.967 -17.885 13.593 1.00 92.00 136 PRO A N 1
ATOM 1033 C CA . PRO A 1 136 ? -6.264 -18.521 12.320 1.00 92.00 136 PRO A CA 1
ATOM 1034 C C . PRO A 1 136 ? -7.760 -18.417 12.012 1.00 92.00 136 PRO A C 1
ATOM 1036 O O . PRO A 1 136 ? -8.604 -18.594 12.890 1.00 92.00 136 PRO A O 1
ATOM 1039 N N . THR A 1 137 ? -8.089 -18.159 10.749 1.00 92.06 137 THR A N 1
ATOM 1040 C CA . THR A 1 137 ? -9.467 -18.182 10.242 1.00 92.06 137 THR A CA 1
ATOM 1041 C C . THR A 1 137 ? -9.479 -18.609 8.781 1.00 92.06 137 THR A C 1
ATOM 1043 O O . THR A 1 137 ? -8.526 -18.363 8.039 1.00 92.06 137 THR A O 1
ATOM 1046 N N . HIS A 1 138 ? -10.566 -19.244 8.352 1.00 91.94 138 HIS A N 1
ATOM 1047 C CA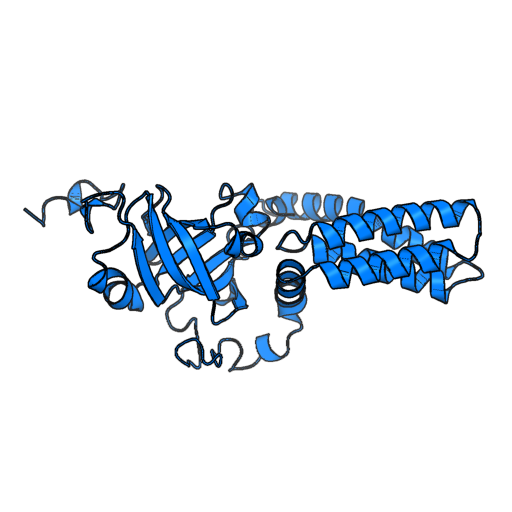 . HIS A 1 138 ? -10.792 -19.569 6.946 1.00 91.94 138 HIS A CA 1
ATOM 1048 C C . HIS A 1 138 ? -11.199 -18.342 6.121 1.00 91.94 138 HIS A C 1
ATOM 1050 O O . HIS A 1 138 ? -10.975 -18.327 4.911 1.00 91.94 138 HIS A O 1
ATOM 1056 N N . ASN A 1 139 ? -11.755 -17.312 6.765 1.00 92.94 139 ASN A N 1
ATOM 1057 C CA . ASN A 1 139 ? -12.184 -16.087 6.111 1.00 92.94 139 ASN A CA 1
ATOM 1058 C C . ASN A 1 139 ? -12.011 -14.879 7.041 1.00 92.94 139 ASN A C 1
ATOM 1060 O O . ASN A 1 139 ? -12.775 -14.691 7.983 1.00 92.94 139 ASN A O 1
ATOM 1064 N N . VAL A 1 140 ? -11.029 -14.027 6.746 1.00 94.00 140 VAL A N 1
ATOM 1065 C CA . VAL A 1 140 ? -10.806 -12.776 7.487 1.00 94.00 140 VAL A CA 1
ATOM 1066 C C . VAL A 1 140 ? -11.891 -11.715 7.269 1.00 94.00 140 VAL A C 1
ATOM 1068 O O . VAL A 1 140 ? -11.906 -10.723 7.982 1.00 94.00 140 VAL A O 1
ATOM 1071 N N . PHE A 1 141 ? -12.790 -11.914 6.304 1.00 94.25 141 PHE A N 1
ATOM 1072 C CA . PHE A 1 141 ? -13.860 -10.988 5.934 1.00 94.25 141 PHE A CA 1
ATOM 1073 C C . PHE A 1 141 ? -15.262 -11.542 6.218 1.00 94.25 141 PHE A C 1
ATOM 1075 O O . PHE A 1 141 ? -16.231 -11.100 5.607 1.00 94.25 141 PHE A O 1
ATOM 1082 N N . GLU A 1 142 ? -15.394 -12.532 7.106 1.00 92.38 142 GLU A N 1
ATOM 1083 C CA . GLU A 1 142 ? -16.676 -13.196 7.396 1.00 92.38 142 GLU A CA 1
ATOM 1084 C C . GLU A 1 142 ? -17.809 -12.214 7.750 1.00 92.38 142 GLU A C 1
ATOM 1086 O O . GLU A 1 142 ? -18.938 -12.412 7.312 1.00 92.38 142 GLU A O 1
ATOM 1091 N N . ASN A 1 143 ? -17.485 -11.122 8.452 1.00 93.19 143 ASN A N 1
ATOM 1092 C CA . ASN A 1 143 ? -18.433 -10.079 8.861 1.00 93.19 143 ASN A CA 1
ATOM 1093 C C . ASN A 1 143 ? -18.187 -8.723 8.178 1.00 93.19 143 ASN A C 1
ATOM 1095 O O . ASN A 1 143 ? -18.736 -7.712 8.605 1.00 93.19 143 ASN A O 1
ATOM 1099 N N . THR A 1 144 ? -17.344 -8.684 7.145 1.00 94.12 144 THR A N 1
ATOM 1100 C CA . THR A 1 144 ? -17.010 -7.449 6.429 1.00 94.12 144 THR A CA 1
ATOM 1101 C C . THR A 1 144 ? -18.024 -7.202 5.323 1.00 94.12 144 THR A C 1
ATOM 1103 O O . THR A 1 144 ? -18.259 -8.068 4.476 1.00 94.12 144 THR A O 1
ATOM 1106 N N . TYR A 1 145 ? -18.601 -6.003 5.292 1.00 92.12 145 TYR A N 1
ATOM 1107 C CA . TYR A 1 145 ? -19.456 -5.582 4.190 1.00 92.12 145 TYR A CA 1
ATOM 1108 C C . TYR A 1 145 ? -18.644 -5.472 2.890 1.00 92.12 145 TYR A C 1
ATOM 1110 O O . TYR A 1 145 ? -17.501 -5.033 2.908 1.00 92.12 145 TYR A O 1
ATOM 1118 N N . SER A 1 146 ? -19.215 -5.886 1.752 1.00 90.88 146 SER A N 1
ATOM 1119 C CA . SER A 1 146 ? -18.622 -5.811 0.398 1.00 90.88 146 SER A CA 1
ATOM 1120 C C . SER A 1 146 ? -17.108 -6.147 0.299 1.00 90.88 146 SER A C 1
ATOM 1122 O O . SER A 1 146 ? -16.312 -5.345 -0.199 1.00 90.88 146 SER A O 1
ATOM 1124 N N . PRO A 1 147 ? -16.655 -7.345 0.717 1.00 90.75 147 PRO A N 1
ATOM 1125 C CA . PRO A 1 147 ? -15.225 -7.668 0.802 1.00 90.75 147 PRO A CA 1
ATOM 1126 C C . PRO A 1 147 ? -14.543 -7.832 -0.564 1.00 90.75 147 PRO A C 1
ATOM 1128 O O . PRO A 1 147 ? -13.318 -7.838 -0.664 1.00 90.75 147 PRO A O 1
ATOM 1131 N N . ALA A 1 148 ? -15.319 -7.939 -1.648 1.00 87.25 148 ALA A N 1
ATOM 1132 C CA . ALA A 1 148 ? -14.800 -8.064 -3.008 1.00 87.25 148 ALA A CA 1
ATOM 1133 C C . ALA A 1 148 ? -14.027 -6.821 -3.492 1.00 87.25 148 ALA A C 1
ATOM 1135 O O . ALA A 1 148 ? -13.226 -6.945 -4.425 1.00 87.25 148 ALA A O 1
ATOM 1136 N N . ARG A 1 149 ? -14.223 -5.653 -2.863 1.00 89.69 149 ARG A N 1
ATOM 1137 C CA . ARG A 1 149 ? -13.447 -4.428 -3.128 1.00 89.69 149 ARG A CA 1
ATOM 1138 C C . ARG A 1 149 ? -12.066 -4.435 -2.467 1.00 89.69 149 ARG A C 1
ATOM 1140 O O . ARG A 1 149 ? -11.141 -3.770 -2.919 1.00 89.69 149 ARG A O 1
ATOM 1147 N N . LEU A 1 150 ? -11.894 -5.223 -1.408 1.00 91.69 150 LEU A N 1
ATOM 1148 C CA . LEU A 1 150 ? -10.678 -5.201 -0.607 1.00 91.69 150 LEU A CA 1
ATOM 1149 C C . LEU A 1 150 ? -9.595 -6.067 -1.257 1.00 91.69 150 LEU A C 1
ATOM 1151 O O . LEU A 1 150 ? -9.805 -7.222 -1.645 1.00 91.69 150 LEU A O 1
ATOM 1155 N N . ARG A 1 151 ? -8.397 -5.501 -1.397 1.00 91.50 151 ARG A N 1
ATOM 1156 C CA . ARG A 1 151 ? -7.209 -6.204 -1.894 1.00 91.50 151 ARG A CA 1
ATOM 1157 C C . ARG A 1 151 ? -6.273 -6.449 -0.727 1.00 91.50 151 ARG A C 1
ATOM 1159 O O . ARG A 1 151 ? -5.614 -5.528 -0.253 1.00 91.50 151 ARG A O 1
ATOM 1166 N N . ILE A 1 152 ? -6.212 -7.697 -0.269 1.00 92.19 152 ILE A N 1
ATOM 1167 C CA . ILE A 1 152 ? -5.371 -8.082 0.869 1.00 92.19 152 ILE A CA 1
ATOM 1168 C C . ILE A 1 152 ? -3.894 -7.853 0.539 1.00 92.19 152 ILE A C 1
ATOM 1170 O O . ILE A 1 152 ? -3.334 -8.479 -0.361 1.00 92.19 152 ILE A O 1
ATOM 1174 N N . VAL A 1 153 ? -3.240 -7.027 1.350 1.00 93.69 153 VAL A N 1
ATOM 1175 C CA . VAL A 1 153 ? -1.785 -6.871 1.402 1.00 93.69 153 VAL A CA 1
ATOM 1176 C C . VAL A 1 153 ? -1.199 -7.828 2.439 1.00 93.69 153 VAL A C 1
ATOM 1178 O O . VAL A 1 153 ? -0.281 -8.589 2.141 1.00 93.69 153 VAL A O 1
ATOM 1181 N N . LYS A 1 154 ? -1.757 -7.883 3.649 1.00 93.38 154 LYS A N 1
ATOM 1182 C CA . LYS A 1 154 ? -1.410 -8.881 4.674 1.00 93.38 154 LYS A CA 1
ATOM 1183 C C . LYS A 1 154 ? -2.666 -9.259 5.443 1.00 93.38 154 LYS A C 1
ATOM 1185 O O . LYS A 1 154 ? -3.437 -8.389 5.816 1.00 93.38 154 LYS A O 1
ATOM 1190 N N . THR A 1 155 ? -2.855 -10.545 5.705 1.00 93.50 155 THR A N 1
ATOM 1191 C CA . THR A 1 155 ? -3.938 -11.016 6.576 1.00 93.50 155 THR A CA 1
ATOM 1192 C C . THR A 1 155 ? -3.646 -10.710 8.043 1.00 93.50 155 THR A C 1
ATOM 1194 O O . THR A 1 155 ? -4.573 -10.489 8.809 1.00 93.50 155 THR A O 1
ATOM 1197 N N . CYS A 1 156 ? -2.363 -10.702 8.433 1.00 94.62 156 CYS A N 1
ATOM 1198 C CA . CYS A 1 156 ? -1.861 -10.324 9.757 1.00 94.62 156 CYS A CA 1
ATOM 1199 C C . CYS A 1 156 ? -0.964 -9.094 9.606 1.00 94.62 156 CYS A C 1
ATOM 1201 O O . CYS A 1 156 ? 0.140 -9.191 9.064 1.00 94.62 156 CYS A O 1
ATOM 1203 N N . ALA A 1 157 ? -1.424 -7.931 10.048 1.00 96.25 157 ALA A N 1
ATOM 1204 C CA . ALA A 1 157 ? -0.609 -6.727 10.087 1.00 96.25 157 ALA A CA 1
ATOM 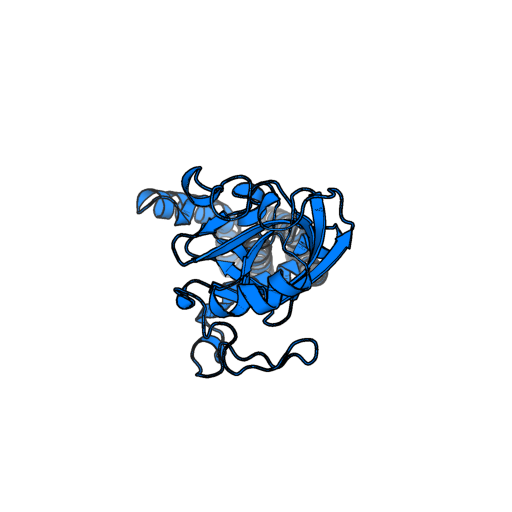1205 C C . ALA A 1 157 ? -0.785 -6.000 11.410 1.00 96.25 157 ALA A C 1
ATOM 1207 O O . ALA A 1 157 ? -1.855 -6.036 12.013 1.00 96.25 157 ALA A O 1
ATOM 1208 N N . VAL A 1 158 ? 0.279 -5.322 11.827 1.00 96.75 158 VAL A N 1
ATOM 1209 C CA . VAL A 1 158 ? 0.302 -4.494 13.027 1.00 96.75 158 VAL A CA 1
ATOM 1210 C C . VAL A 1 158 ? 0.721 -3.088 12.630 1.00 96.75 158 VAL A C 1
ATOM 1212 O O . VAL A 1 158 ? 1.751 -2.923 11.973 1.00 96.75 158 VAL A O 1
ATOM 1215 N N . ALA A 1 159 ? -0.051 -2.094 13.055 1.00 97.62 159 ALA A N 1
ATOM 1216 C CA . ALA A 1 159 ? 0.292 -0.685 12.932 1.00 97.62 159 ALA A CA 1
ATOM 1217 C C . ALA A 1 159 ? 0.303 -0.019 14.306 1.00 97.62 159 ALA A C 1
ATOM 1219 O O . ALA A 1 159 ? -0.527 -0.335 15.158 1.00 97.62 159 ALA A O 1
ATOM 1220 N N . VAL A 1 160 ? 1.237 0.904 14.510 1.00 98.25 160 VAL A N 1
ATOM 1221 C CA . VAL A 1 160 ? 1.267 1.806 15.660 1.00 98.25 160 VAL A CA 1
ATOM 1222 C C . VAL A 1 160 ? 1.118 3.233 15.152 1.00 98.25 160 VAL A C 1
ATOM 1224 O O . VAL A 1 160 ? 1.721 3.596 14.141 1.00 98.25 160 VAL A O 1
ATOM 1227 N N . GLY A 1 161 ? 0.313 4.040 15.833 1.00 97.12 161 GLY A N 1
ATOM 1228 C CA . GLY A 1 161 ? 0.126 5.437 15.465 1.00 97.12 161 GLY A CA 1
ATOM 1229 C C . GLY A 1 161 ? -0.706 6.226 16.461 1.00 97.12 161 GLY A C 1
ATOM 1230 O O . GLY A 1 161 ? -1.249 5.670 17.418 1.00 97.12 161 GLY A O 1
ATOM 1231 N N . GLU A 1 162 ? -0.794 7.529 16.216 1.00 96.56 162 GLU A N 1
ATOM 1232 C CA . GLU A 1 162 ? -1.635 8.453 16.975 1.00 96.56 162 GLU A CA 1
ATOM 1233 C C . GLU A 1 162 ? -3.021 8.555 16.326 1.00 96.56 162 GLU A C 1
ATOM 1235 O O . GLU A 1 162 ? -3.128 8.805 15.128 1.00 96.56 162 GLU A O 1
ATOM 1240 N N . VAL A 1 163 ? -4.087 8.365 17.104 1.00 94.75 163 VAL A N 1
ATOM 1241 C CA . VAL A 1 163 ? -5.479 8.506 16.649 1.00 94.75 163 VAL A CA 1
ATOM 1242 C C . VAL A 1 163 ? -5.761 9.956 16.267 1.00 94.75 163 VAL A C 1
ATOM 1244 O O . VAL A 1 163 ? -5.528 10.870 17.057 1.00 94.75 163 VAL A O 1
ATOM 1247 N N . THR A 1 164 ? -6.319 10.180 15.080 1.00 90.62 164 THR A N 1
ATOM 1248 C CA . THR A 1 164 ? -6.715 11.519 14.622 1.00 90.62 164 THR A CA 1
ATOM 1249 C C . THR A 1 164 ? -8.196 11.803 14.914 1.00 90.62 164 THR A C 1
ATOM 1251 O O . THR A 1 164 ? -8.933 10.949 15.401 1.00 90.62 164 THR A O 1
ATOM 1254 N N . GLY A 1 165 ? -8.639 13.044 14.687 1.00 70.81 165 GLY A N 1
ATOM 1255 C CA . GLY A 1 165 ? -9.929 13.555 15.176 1.00 70.81 165 GLY A CA 1
ATOM 1256 C C . GLY A 1 165 ? -11.202 13.028 14.497 1.00 70.81 165 GLY A C 1
ATOM 1257 O O . GLY A 1 165 ? -12.289 13.447 14.883 1.00 70.81 165 GLY A O 1
ATOM 1258 N N . GLU A 1 166 ? -11.105 12.142 13.506 1.00 77.81 166 GLU A N 1
ATOM 1259 C CA . GLU A 1 166 ? -12.255 11.631 12.747 1.00 77.81 166 GLU A CA 1
ATOM 1260 C C . GLU A 1 166 ? -12.648 10.238 13.245 1.00 77.81 166 GLU A C 1
ATOM 1262 O O . GLU A 1 166 ? -12.234 9.237 12.672 1.00 77.81 166 GLU A O 1
ATOM 1267 N N . ILE A 1 167 ? -13.422 10.175 14.331 1.00 88.31 167 ILE A N 1
ATOM 1268 C CA . ILE A 1 167 ? -13.963 8.924 14.883 1.00 88.31 167 ILE A CA 1
ATOM 1269 C C . ILE A 1 167 ? -15.460 8.861 14.577 1.00 88.31 167 ILE A C 1
ATOM 1271 O O . ILE A 1 167 ? -16.199 9.784 14.930 1.00 88.31 167 ILE A O 1
ATOM 1275 N N . SER A 1 168 ? -15.927 7.786 13.940 1.00 88.69 168 SER A N 1
ATOM 1276 C CA . SER A 1 168 ? -17.326 7.668 13.517 1.00 88.69 168 SER A CA 1
ATOM 1277 C C . SER A 1 168 ? -17.817 6.223 13.406 1.00 88.69 168 SER A C 1
ATOM 1279 O O . SER A 1 168 ? -17.043 5.280 13.532 1.00 88.69 168 SER A O 1
ATOM 1281 N N . ILE A 1 169 ? -19.122 6.067 13.182 1.00 90.25 169 ILE A N 1
ATOM 1282 C CA . ILE A 1 169 ? -19.725 4.822 12.699 1.00 90.25 169 ILE A CA 1
ATOM 1283 C C . ILE A 1 169 ? -20.088 5.050 11.230 1.00 90.25 169 ILE A C 1
ATOM 1285 O O . ILE A 1 169 ? -20.800 6.011 10.922 1.00 90.25 169 ILE A O 1
ATOM 1289 N N . SER A 1 170 ? -19.576 4.216 10.330 1.00 88.44 170 SER A N 1
ATOM 1290 C CA . SER A 1 170 ? -19.872 4.274 8.895 1.00 88.44 170 SER A CA 1
ATOM 1291 C C . SER A 1 170 ? -21.294 3.781 8.589 1.00 88.44 170 SER A C 1
ATOM 1293 O O . SER A 1 170 ? -21.998 3.238 9.440 1.00 88.44 170 SER A O 1
ATOM 1295 N N . GLY A 1 171 ? -21.751 3.978 7.348 1.00 87.06 171 GLY A N 1
ATOM 1296 C CA . GLY A 1 171 ? -23.110 3.607 6.931 1.00 87.06 171 GLY A CA 1
ATOM 1297 C C . GLY A 1 171 ? -23.401 2.099 6.940 1.00 87.06 171 GLY A C 1
ATOM 1298 O O . GLY A 1 171 ? -24.563 1.712 7.034 1.00 87.06 171 GLY A O 1
ATOM 1299 N N . ASP A 1 172 ? -22.370 1.259 6.861 1.00 89.31 172 ASP A N 1
ATOM 1300 C CA . ASP A 1 172 ? -22.439 -0.200 7.026 1.00 89.31 172 ASP A CA 1
ATOM 1301 C C . ASP A 1 172 ? -22.252 -0.656 8.484 1.00 89.31 172 ASP A C 1
ATOM 1303 O O . ASP A 1 172 ? -22.379 -1.843 8.784 1.00 89.31 172 ASP A O 1
ATOM 1307 N N . GLY A 1 173 ? -22.054 0.293 9.404 1.00 92.44 173 GLY A N 1
ATOM 1308 C CA . GLY A 1 173 ? -21.983 0.059 10.841 1.00 92.44 173 GLY A CA 1
ATOM 1309 C C . GLY A 1 173 ? -20.572 -0.153 11.379 1.00 92.44 173 GLY A C 1
ATOM 1310 O O . GLY A 1 173 ? -20.437 -0.327 12.592 1.00 92.44 173 GLY A O 1
ATOM 1311 N N . ASP A 1 174 ? -19.537 -0.127 10.537 1.00 94.56 174 ASP A N 1
ATOM 1312 C CA . ASP A 1 174 ? -18.153 -0.244 10.990 1.00 94.56 174 ASP A CA 1
ATOM 1313 C C . ASP A 1 174 ? -17.780 0.940 11.890 1.00 94.56 174 ASP A C 1
ATOM 1315 O O . ASP A 1 174 ? -18.160 2.091 11.669 1.00 94.56 174 ASP A O 1
ATOM 1319 N N . PHE A 1 175 ? -17.025 0.654 12.947 1.00 93.88 175 PHE A N 1
ATOM 1320 C CA . PHE A 1 175 ? -16.432 1.688 13.777 1.00 93.88 175 PHE A CA 1
ATOM 1321 C C . PHE A 1 175 ? -15.129 2.123 13.135 1.00 93.88 175 PHE A C 1
ATOM 1323 O O . PHE A 1 175 ? -14.195 1.325 13.019 1.00 93.88 175 PHE A O 1
ATOM 1330 N N . THR A 1 176 ? -15.072 3.386 12.730 1.00 94.38 176 THR A N 1
ATOM 1331 C CA . THR A 1 176 ? -14.007 3.890 11.878 1.00 94.38 176 THR A CA 1
ATOM 1332 C C . THR A 1 176 ? -13.264 5.044 12.520 1.00 94.38 176 THR A C 1
ATOM 1334 O O . THR A 1 176 ? -13.838 5.903 13.196 1.00 94.38 176 THR A O 1
ATOM 1337 N N . PHE A 1 177 ? -11.954 5.056 12.307 1.00 94.44 177 PHE A N 1
ATOM 1338 C CA . PHE A 1 177 ? -11.102 6.190 12.630 1.00 94.44 177 PHE A CA 1
ATOM 1339 C C . PHE A 1 177 ? -9.822 6.158 11.803 1.00 94.44 177 PHE A C 1
ATOM 1341 O O . PHE A 1 177 ? -9.568 5.234 11.031 1.00 94.44 177 PHE A O 1
ATOM 1348 N N . ASN A 1 178 ? -9.006 7.193 11.943 1.00 95.81 178 ASN A N 1
ATOM 1349 C CA . ASN A 1 178 ? -7.728 7.312 11.262 1.00 95.81 178 ASN A CA 1
ATOM 1350 C C . ASN A 1 178 ? -6.596 7.366 12.296 1.00 95.81 178 ASN A C 1
ATOM 1352 O O . ASN A 1 178 ? -6.771 7.905 13.391 1.00 95.81 178 ASN A O 1
ATOM 1356 N N . ILE A 1 179 ? -5.425 6.838 11.941 1.00 97.19 179 ILE A N 1
ATOM 1357 C CA . ILE A 1 179 ? -4.190 7.052 12.706 1.00 97.19 179 ILE A CA 1
ATOM 1358 C C . ILE A 1 179 ? -3.138 7.743 11.847 1.00 97.19 179 ILE A C 1
ATOM 1360 O O . ILE A 1 179 ? -3.003 7.439 10.661 1.00 97.19 179 ILE A O 1
ATOM 1364 N N . GLU A 1 180 ? -2.343 8.623 12.441 1.00 97.38 180 GLU A N 1
ATOM 1365 C CA . GLU A 1 180 ? -1.044 8.993 11.890 1.00 97.38 180 GLU A CA 1
ATOM 1366 C C . GLU A 1 180 ? -0.034 7.903 12.286 1.00 97.38 180 GLU A C 1
ATOM 1368 O O . GLU A 1 180 ? 0.281 7.761 13.473 1.00 97.38 180 GLU A O 1
ATOM 1373 N N . PRO A 1 181 ? 0.436 7.067 11.340 1.00 97.06 181 PRO A N 1
ATOM 1374 C CA . PRO A 1 181 ? 1.305 5.951 11.675 1.00 97.06 181 PRO A CA 1
ATOM 1375 C C . PRO A 1 181 ? 2.688 6.440 12.107 1.00 97.06 181 PRO A C 1
ATOM 1377 O O . PRO A 1 181 ? 3.252 7.372 11.529 1.00 97.06 181 PRO A O 1
ATOM 1380 N N . HIS A 1 182 ? 3.275 5.746 13.075 1.00 97.06 182 HIS A N 1
ATOM 1381 C CA . HIS A 1 182 ? 4.671 5.935 13.439 1.00 97.06 182 HIS A CA 1
ATOM 1382 C C . HIS A 1 182 ? 5.620 5.645 12.253 1.00 97.06 182 HIS A C 1
ATOM 1384 O O . HIS A 1 182 ? 5.246 4.920 11.320 1.00 97.06 182 HIS A O 1
ATOM 1390 N N . PRO A 1 183 ? 6.870 6.158 12.274 1.00 94.88 183 PRO A N 1
ATOM 1391 C CA . PRO A 1 183 ? 7.821 5.995 11.172 1.00 94.88 183 PRO A CA 1
ATOM 1392 C C . PRO A 1 183 ? 8.050 4.542 10.732 1.00 94.88 183 PRO A C 1
ATOM 1394 O O . PRO A 1 183 ? 8.171 4.282 9.535 1.00 94.88 183 PRO A O 1
ATOM 1397 N N . GLU A 1 184 ? 8.053 3.586 11.666 1.00 93.62 184 GLU A N 1
ATOM 1398 C CA . GLU A 1 184 ? 8.179 2.150 11.389 1.00 93.62 184 GLU A CA 1
ATOM 1399 C C . GLU A 1 184 ? 7.033 1.579 10.537 1.00 93.62 184 GLU A C 1
ATOM 1401 O O . GLU A 1 184 ? 7.220 0.587 9.832 1.00 93.62 184 GLU A O 1
ATOM 1406 N N . ASN A 1 185 ? 5.864 2.222 10.550 1.00 94.88 185 ASN A N 1
ATOM 1407 C CA . ASN A 1 185 ? 4.681 1.832 9.789 1.00 94.88 185 ASN A CA 1
ATOM 1408 C C . ASN A 1 185 ? 4.431 2.728 8.565 1.00 94.88 185 ASN A C 1
ATOM 1410 O O . ASN A 1 185 ? 3.437 2.538 7.866 1.00 94.88 185 ASN A O 1
ATOM 1414 N N . ALA A 1 186 ? 5.329 3.666 8.242 1.00 92.00 186 ALA A N 1
ATOM 1415 C CA . ALA A 1 186 ? 5.141 4.607 7.133 1.00 92.00 186 ALA A CA 1
ATOM 1416 C C . ALA A 1 186 ? 4.973 3.921 5.761 1.00 92.00 186 ALA A C 1
ATOM 1418 O O . ALA A 1 186 ? 4.298 4.456 4.882 1.00 92.00 186 ALA A O 1
ATOM 1419 N N . SER A 1 187 ? 5.537 2.719 5.574 1.00 92.62 187 SER A N 1
ATOM 1420 C CA . SER A 1 187 ? 5.371 1.912 4.353 1.00 92.62 187 SER A CA 1
ATOM 1421 C C . SER A 1 187 ? 3.944 1.385 4.153 1.00 92.62 187 SER A C 1
ATOM 1423 O O . SER A 1 187 ? 3.609 0.934 3.059 1.00 92.62 187 SER A O 1
ATOM 1425 N N . MET A 1 188 ? 3.096 1.453 5.186 1.00 96.31 188 MET A N 1
ATOM 1426 C CA . MET A 1 188 ? 1.688 1.065 5.114 1.00 96.31 188 MET A CA 1
ATOM 1427 C C . MET A 1 188 ? 0.803 2.149 4.498 1.00 96.31 188 MET A C 1
ATOM 1429 O O . MET A 1 188 ? -0.369 1.891 4.232 1.00 96.31 188 MET A O 1
ATOM 1433 N N . LEU A 1 189 ? 1.336 3.348 4.254 1.00 96.56 189 LEU A N 1
ATOM 1434 C CA . LEU A 1 189 ? 0.608 4.416 3.586 1.00 96.56 189 LEU A CA 1
ATOM 1435 C C . LEU A 1 189 ? 0.657 4.214 2.075 1.00 96.56 189 LEU A C 1
ATOM 1437 O O . LEU A 1 189 ? 1.692 4.381 1.423 1.00 96.56 189 LEU A O 1
ATOM 1441 N N . SER A 1 190 ? -0.495 3.880 1.510 1.00 96.00 190 SER A N 1
ATOM 1442 C CA . SER A 1 190 ? -0.689 3.944 0.070 1.00 96.00 190 SER A CA 1
ATOM 1443 C C . SER A 1 190 ? -0.634 5.396 -0.417 1.00 96.00 190 SER A C 1
ATOM 1445 O O . SER A 1 190 ? -0.810 6.354 0.340 1.00 96.00 190 SER A O 1
ATOM 1447 N N . ILE A 1 191 ? -0.439 5.583 -1.718 1.00 92.81 191 ILE A N 1
ATOM 1448 C CA . ILE A 1 191 ? -0.527 6.893 -2.352 1.00 92.81 191 ILE A CA 1
ATOM 1449 C C . ILE A 1 191 ? -1.945 7.468 -2.118 1.00 92.81 191 ILE A C 1
ATOM 1451 O O . ILE A 1 191 ? -2.074 8.673 -1.901 1.00 92.81 191 ILE A O 1
ATOM 1455 N N . GLY A 1 192 ? -2.994 6.626 -2.101 1.00 91.50 192 GLY A N 1
ATOM 1456 C CA . GLY A 1 192 ? -4.371 7.031 -1.790 1.00 91.50 192 GLY A CA 1
ATOM 1457 C C . GLY A 1 192 ? -4.483 7.625 -0.388 1.00 91.50 192 GLY A C 1
ATOM 1458 O O . GLY A 1 192 ? -4.963 8.744 -0.232 1.00 91.50 192 GLY A O 1
ATOM 1459 N N . SER A 1 193 ? -3.911 6.952 0.611 1.00 94.62 193 SER A N 1
ATOM 1460 C CA . SER A 1 193 ? -3.832 7.451 1.990 1.00 94.62 193 SER A CA 1
ATOM 1461 C C . SER A 1 193 ? -3.061 8.770 2.092 1.00 94.62 193 SER A C 1
ATOM 1463 O O . SER A 1 193 ? -3.459 9.690 2.804 1.00 94.62 193 SER A O 1
ATOM 1465 N N . ILE A 1 194 ? -1.957 8.900 1.350 1.00 94.25 194 ILE A N 1
ATOM 1466 C CA . ILE A 1 194 ? -1.129 10.114 1.351 1.00 94.25 194 ILE A CA 1
ATOM 1467 C C . ILE A 1 194 ? -1.894 11.316 0.789 1.00 94.25 194 ILE A C 1
ATOM 1469 O O . ILE A 1 194 ? -1.794 12.404 1.352 1.00 94.25 194 ILE A O 1
ATOM 1473 N N . ILE A 1 195 ? -2.626 11.132 -0.313 1.00 90.31 195 ILE A N 1
ATOM 1474 C CA . ILE A 1 195 ? -3.267 12.232 -1.046 1.00 90.31 195 ILE A CA 1
ATOM 1475 C C . ILE A 1 195 ? -4.675 12.527 -0.524 1.00 90.31 195 ILE A C 1
ATOM 1477 O O . ILE A 1 195 ? -5.000 13.691 -0.315 1.00 90.31 195 ILE A O 1
ATOM 1481 N N . LEU A 1 196 ? -5.507 11.500 -0.333 1.00 88.81 196 LEU A N 1
ATOM 1482 C CA . LEU A 1 196 ? -6.925 11.656 0.011 1.00 88.81 196 LEU A CA 1
ATOM 1483 C C . LEU A 1 196 ? -7.183 11.664 1.515 1.00 88.81 196 LEU A C 1
ATOM 1485 O O . LEU A 1 196 ? -8.187 12.215 1.947 1.00 88.81 196 LEU A O 1
ATOM 1489 N N . ARG A 1 197 ? -6.290 11.061 2.309 1.00 88.94 197 ARG A N 1
ATOM 1490 C CA . ARG A 1 197 ? -6.454 10.926 3.765 1.00 88.94 197 ARG A CA 1
ATOM 1491 C C . ARG A 1 197 ? -5.340 11.589 4.563 1.00 88.94 197 ARG A C 1
ATOM 1493 O O . ARG A 1 197 ? -5.030 11.170 5.673 1.00 88.94 197 ARG A O 1
ATOM 1500 N N . HIS A 1 198 ? -4.701 12.606 3.989 1.00 92.81 198 HIS A N 1
ATOM 1501 C CA . HIS A 1 198 ? -3.709 13.435 4.680 1.00 92.81 198 HIS A CA 1
ATOM 1502 C C . HIS A 1 198 ? -2.617 12.631 5.410 1.00 92.81 198 HIS A C 1
ATOM 1504 O O . HIS A 1 198 ? -2.203 12.993 6.506 1.00 92.81 198 HIS A O 1
ATOM 1510 N N . ARG A 1 199 ? -2.120 11.555 4.778 1.00 94.75 199 ARG A N 1
ATOM 1511 C CA . ARG A 1 199 ? -1.072 10.662 5.316 1.00 94.75 199 ARG A CA 1
ATOM 1512 C C . ARG A 1 199 ? -1.494 9.836 6.538 1.00 94.75 199 ARG A C 1
ATOM 1514 O O . ARG A 1 199 ? -0.628 9.373 7.275 1.00 94.75 199 ARG A O 1
ATOM 1521 N N . THR A 1 200 ? -2.788 9.597 6.715 1.00 96.38 200 THR A N 1
ATOM 1522 C CA . THR A 1 200 ? -3.306 8.711 7.764 1.00 96.38 200 THR A CA 1
ATOM 1523 C C . THR A 1 200 ? -3.633 7.317 7.231 1.00 96.38 200 THR A C 1
ATOM 1525 O O . THR A 1 200 ? -3.895 7.130 6.040 1.00 96.38 200 THR A O 1
ATOM 1528 N N . LEU A 1 201 ? -3.584 6.322 8.114 1.00 97.12 201 LEU A N 1
ATOM 1529 C CA . LEU A 1 201 ? -4.049 4.962 7.857 1.00 97.12 201 LEU A CA 1
ATOM 1530 C C . LEU A 1 201 ? -5.474 4.824 8.398 1.00 97.12 201 LEU A C 1
ATOM 1532 O O . LEU A 1 201 ? -5.707 5.133 9.568 1.00 97.12 201 LEU A O 1
ATOM 1536 N N . HIS A 1 202 ? -6.403 4.357 7.563 1.00 97.00 202 HIS A N 1
ATOM 1537 C CA . HIS A 1 202 ? -7.783 4.143 7.992 1.00 97.00 202 HIS A CA 1
ATOM 1538 C C . HIS A 1 202 ? -7.922 2.828 8.754 1.00 97.00 202 HIS A C 1
ATOM 1540 O O . HIS A 1 202 ? -7.274 1.836 8.418 1.00 97.00 202 HIS A O 1
ATOM 1546 N N . ILE A 1 203 ? -8.757 2.823 9.782 1.00 97.69 203 ILE A N 1
ATOM 1547 C CA . ILE A 1 203 ? -8.999 1.678 10.647 1.00 97.69 203 ILE A CA 1
ATOM 1548 C C . ILE A 1 203 ? -10.500 1.453 10.703 1.00 97.69 203 ILE A C 1
ATOM 1550 O O . ILE A 1 203 ? -11.230 2.392 11.016 1.00 97.69 203 ILE A O 1
ATOM 1554 N N . GLU A 1 204 ? -10.935 0.218 10.466 1.00 96.88 204 GLU A N 1
ATOM 1555 C CA . GLU A 1 204 ? -12.345 -0.164 10.546 1.00 96.88 204 GLU A CA 1
ATOM 1556 C C . GLU A 1 204 ? -12.505 -1.421 11.412 1.00 96.88 204 GLU A C 1
ATOM 1558 O O . GLU A 1 204 ? -11.846 -2.445 11.201 1.00 96.88 204 GLU A O 1
ATOM 1563 N N . VAL A 1 205 ? -13.367 -1.335 12.426 1.00 96.44 205 VAL A N 1
ATOM 1564 C CA . VAL A 1 205 ? -13.780 -2.464 13.268 1.00 96.44 205 VAL A CA 1
ATOM 1565 C C . VAL A 1 205 ? -15.208 -2.836 12.897 1.00 96.44 205 VAL A C 1
ATOM 1567 O O . VAL A 1 205 ? -16.147 -2.076 13.151 1.00 96.44 205 VAL A O 1
ATOM 1570 N N . VAL A 1 206 ? -15.372 -4.028 12.332 1.00 96.31 206 VAL A N 1
ATOM 1571 C CA . VAL A 1 206 ? -16.682 -4.529 11.898 1.00 96.31 206 VAL A CA 1
ATOM 1572 C C . VAL A 1 206 ? -17.645 -4.699 13.080 1.00 96.31 206 VAL A C 1
ATOM 1574 O O . VAL A 1 206 ? -17.192 -5.071 14.170 1.00 96.31 206 VAL A O 1
ATOM 1577 N N . PRO A 1 207 ? -18.967 -4.495 12.901 1.00 94.19 207 PRO A N 1
ATOM 1578 C CA . PRO A 1 207 ? -19.966 -4.541 13.970 1.00 94.19 207 PRO A CA 1
ATOM 1579 C C . PRO A 1 207 ? -19.853 -5.753 14.894 1.00 94.19 207 PRO A C 1
ATOM 1581 O O . PRO A 1 207 ? -19.947 -5.621 16.112 1.00 94.19 207 PRO A O 1
ATOM 1584 N N . ALA A 1 208 ? -19.603 -6.933 14.319 1.00 94.12 208 ALA A N 1
ATOM 1585 C CA . ALA A 1 208 ? -19.513 -8.188 15.060 1.00 94.12 208 ALA A CA 1
ATOM 1586 C C . ALA A 1 208 ? -18.356 -8.227 16.079 1.00 94.12 208 ALA A C 1
ATOM 1588 O O . ALA A 1 208 ? -18.438 -8.964 17.060 1.00 94.12 208 ALA A O 1
ATOM 1589 N N . ASP A 1 209 ? -17.297 -7.440 15.866 1.00 93.50 209 ASP A N 1
ATOM 1590 C CA . ASP A 1 209 ? -16.094 -7.435 16.702 1.00 93.50 209 ASP A CA 1
ATOM 1591 C C . ASP A 1 209 ? -15.990 -6.204 17.620 1.00 93.50 209 ASP A C 1
ATOM 1593 O O . ASP A 1 209 ? -15.163 -6.204 18.533 1.00 93.50 209 ASP A O 1
ATOM 1597 N N . GLN A 1 210 ? -16.823 -5.171 17.444 1.00 92.38 210 GLN A N 1
ATOM 1598 C CA . GLN A 1 210 ? -16.686 -3.894 18.164 1.00 92.38 210 GLN A CA 1
ATOM 1599 C C . GLN A 1 210 ? -16.650 -4.048 19.685 1.00 92.38 210 GLN A C 1
ATOM 1601 O O . GLN A 1 210 ? -15.729 -3.538 20.316 1.00 92.38 210 GLN A O 1
ATOM 1606 N N . GLU A 1 211 ? -17.585 -4.792 20.280 1.00 90.38 211 GLU A N 1
ATOM 1607 C CA . GLU A 1 211 ? -17.616 -4.982 21.738 1.00 90.38 211 GLU A CA 1
ATOM 1608 C C . GLU A 1 211 ? -16.369 -5.724 22.238 1.00 90.38 211 GLU A C 1
ATOM 1610 O O . GLU A 1 211 ? -15.734 -5.331 23.213 1.00 90.38 211 GLU A O 1
ATOM 1615 N N . LYS A 1 212 ? -15.956 -6.769 21.518 1.00 92.00 212 LYS A N 1
ATOM 1616 C CA . LYS A 1 212 ? -14.771 -7.569 21.849 1.00 92.00 212 LYS A CA 1
ATOM 1617 C C . LYS A 1 212 ? -13.476 -6.760 21.740 1.00 92.00 212 LYS A C 1
ATOM 1619 O O . LYS A 1 212 ? -12.537 -7.011 22.494 1.00 92.00 212 LYS A O 1
ATOM 1624 N N . VAL A 1 213 ? -13.404 -5.834 20.787 1.00 92.38 213 VAL A N 1
ATOM 1625 C CA . VAL A 1 213 ? -12.197 -5.057 20.478 1.00 92.38 213 VAL A CA 1
ATOM 1626 C C . VAL A 1 213 ? -12.115 -3.782 21.310 1.00 92.38 213 VAL A C 1
ATOM 1628 O O . VAL A 1 213 ? -11.066 -3.490 21.880 1.00 92.38 213 VAL A O 1
ATOM 1631 N N . LEU A 1 214 ? -13.208 -3.024 21.379 1.00 90.94 214 LEU A N 1
ATOM 1632 C CA . LEU A 1 214 ? -13.267 -1.698 21.990 1.00 90.94 214 LEU A CA 1
ATOM 1633 C C . LEU A 1 214 ? -13.692 -1.755 23.459 1.00 90.94 214 LEU A C 1
ATOM 1635 O O . LEU A 1 214 ? -13.219 -0.933 24.242 1.00 90.94 214 LEU A O 1
ATOM 1639 N N . GLY A 1 215 ? -14.532 -2.719 23.849 1.00 87.56 215 GLY A N 1
ATOM 1640 C CA . GLY A 1 215 ? -15.034 -2.870 25.218 1.00 87.56 215 GLY A CA 1
ATOM 1641 C C . GLY A 1 215 ? -13.912 -2.995 26.257 1.00 87.56 215 GLY A C 1
ATOM 1642 O O . GLY A 1 215 ? -13.842 -2.161 27.162 1.00 87.56 215 GLY A O 1
ATOM 1643 N N . PRO A 1 216 ? -12.956 -3.939 26.105 1.00 89.19 216 PRO A N 1
ATOM 1644 C CA . PRO A 1 216 ? -11.854 -4.114 27.056 1.00 89.19 216 PRO A CA 1
ATOM 1645 C C . PRO A 1 216 ? -10.945 -2.893 27.208 1.00 89.19 216 PRO A C 1
ATOM 1647 O O . PRO A 1 216 ? -10.312 -2.723 28.248 1.00 89.19 216 PRO A O 1
ATOM 1650 N N . ILE A 1 217 ? -10.859 -2.055 26.173 1.00 88.31 217 ILE A N 1
ATOM 1651 C CA . ILE A 1 217 ? -10.051 -0.836 26.193 1.00 88.31 217 ILE A CA 1
ATOM 1652 C C . ILE A 1 217 ? -10.883 0.412 26.485 1.00 88.31 217 ILE A C 1
ATOM 1654 O O . ILE A 1 217 ? -10.306 1.483 26.548 1.00 88.31 217 ILE A O 1
ATOM 1658 N N . GLY A 1 218 ? -12.205 0.335 26.655 1.00 84.94 218 GLY A N 1
ATOM 1659 C CA . GLY A 1 218 ? -13.051 1.522 26.828 1.00 84.94 218 GLY A CA 1
ATOM 1660 C C . GLY A 1 218 ? -12.966 2.510 25.654 1.00 84.94 218 GLY A C 1
ATOM 1661 O O . GLY A 1 218 ? -13.003 3.721 25.873 1.00 84.94 218 GLY A O 1
ATOM 1662 N N . GLY A 1 219 ? -12.799 1.989 24.433 1.00 87.38 219 GLY A N 1
ATOM 1663 C CA . GLY A 1 219 ? -12.661 2.716 23.166 1.00 87.38 219 GLY A CA 1
ATOM 1664 C C . GLY A 1 219 ? -11.385 3.549 22.987 1.00 87.38 219 GLY A C 1
ATOM 1665 O O . GLY A 1 219 ? -10.451 3.512 23.794 1.00 87.38 219 GLY A O 1
ATOM 1666 N N . VAL A 1 220 ? -11.356 4.294 21.880 1.00 89.19 220 VAL A N 1
ATOM 1667 C CA . VAL A 1 220 ? -10.232 5.137 21.436 1.00 89.19 220 VAL A CA 1
ATOM 1668 C C . VAL A 1 220 ? -10.627 6.611 21.413 1.00 89.19 220 VAL A C 1
ATOM 1670 O O . VAL A 1 220 ? -11.787 6.942 21.161 1.00 89.19 220 VAL A O 1
ATOM 1673 N N . CYS A 1 221 ? -9.660 7.488 21.669 1.00 88.38 221 CYS A N 1
ATOM 1674 C CA . CYS A 1 221 ? -9.857 8.933 21.696 1.00 88.38 221 CYS A CA 1
ATOM 1675 C C . CYS A 1 221 ? -8.826 9.646 20.814 1.00 88.38 221 CYS A C 1
ATOM 1677 O O . CYS A 1 221 ? -7.723 9.123 20.635 1.00 88.38 221 CYS A O 1
ATOM 1679 N N . PRO A 1 222 ? -9.133 10.848 20.288 1.00 90.62 222 PRO A N 1
ATOM 1680 C CA . PRO A 1 222 ? -8.148 11.635 19.556 1.00 90.62 222 PRO A CA 1
ATOM 1681 C C . PRO A 1 222 ? -6.875 11.852 20.383 1.00 90.62 222 PRO A C 1
ATOM 1683 O O . PRO A 1 222 ? -6.937 12.146 21.582 1.00 90.62 222 PRO A O 1
ATOM 1686 N N . SER A 1 223 ? -5.732 11.724 19.718 1.00 91.25 223 SER A N 1
ATOM 1687 C CA . SER A 1 223 ? -4.378 11.734 20.275 1.00 91.25 223 SER A CA 1
ATOM 1688 C C . SER A 1 223 ? -3.973 10.529 21.132 1.00 91.25 223 SER A C 1
ATOM 1690 O O . SER A 1 223 ? -2.847 10.503 21.631 1.00 91.25 223 SER A O 1
ATOM 1692 N N . ASP A 1 224 ? -4.811 9.503 21.300 1.00 93.38 224 ASP A N 1
ATOM 1693 C CA . ASP A 1 224 ? -4.334 8.244 21.881 1.00 93.38 224 ASP A CA 1
ATOM 1694 C C . ASP A 1 224 ? -3.280 7.607 20.967 1.00 93.38 224 ASP A C 1
ATOM 1696 O O . ASP A 1 224 ? -3.426 7.590 19.746 1.00 93.38 224 ASP A O 1
ATOM 1700 N N . VAL A 1 225 ? -2.226 7.041 21.557 1.00 96.19 225 VAL A N 1
ATOM 1701 C CA . VAL A 1 225 ? -1.262 6.223 20.812 1.00 96.19 225 VAL A CA 1
ATOM 1702 C C . VAL A 1 225 ? -1.693 4.775 20.934 1.00 96.19 225 VAL A C 1
ATOM 1704 O O . VAL A 1 225 ? -1.744 4.225 22.039 1.00 96.19 225 VAL A O 1
ATOM 1707 N N . VAL A 1 226 ? -1.995 4.157 19.800 1.00 96.31 226 VAL A N 1
ATOM 1708 C CA . VAL A 1 226 ? -2.597 2.827 19.738 1.00 96.31 226 VAL A CA 1
ATOM 1709 C C . VAL A 1 226 ? -1.765 1.892 18.880 1.00 96.31 226 VAL A C 1
ATOM 1711 O O . VAL A 1 226 ? -1.195 2.285 17.863 1.00 96.31 226 VAL A O 1
ATOM 1714 N N . LYS A 1 227 ? -1.714 0.629 19.292 1.00 97.81 227 LYS A N 1
ATOM 1715 C CA . LYS A 1 227 ? -1.218 -0.480 18.485 1.00 97.81 227 LYS A CA 1
ATOM 1716 C C . LYS A 1 227 ? -2.407 -1.318 18.047 1.00 97.81 227 LYS A C 1
ATOM 1718 O O . LYS A 1 227 ? -3.164 -1.817 18.876 1.00 97.81 227 LYS A O 1
ATOM 1723 N N . ILE A 1 228 ? -2.553 -1.479 16.743 1.00 97.62 228 ILE A N 1
ATOM 1724 C CA . ILE A 1 228 ? -3.712 -2.102 16.113 1.00 97.62 228 ILE A CA 1
ATOM 1725 C C . ILE A 1 228 ? -3.232 -3.307 15.323 1.00 97.62 228 ILE A C 1
ATOM 1727 O O . ILE A 1 228 ? -2.254 -3.217 14.584 1.00 97.62 228 ILE A O 1
ATOM 1731 N N . THR A 1 229 ? -3.919 -4.434 15.480 1.00 97.31 229 THR A N 1
ATOM 1732 C CA . THR A 1 229 ? -3.730 -5.630 14.656 1.00 97.31 229 THR A CA 1
ATOM 1733 C C . THR A 1 229 ? -4.975 -5.866 13.814 1.00 97.31 229 THR A C 1
ATOM 1735 O O . THR A 1 229 ? -6.094 -5.841 14.333 1.00 97.31 229 THR A O 1
ATOM 1738 N N . GLY A 1 230 ? -4.779 -6.105 12.523 1.00 96.75 230 GLY A N 1
ATOM 1739 C CA . GLY A 1 230 ? -5.869 -6.278 11.574 1.00 96.75 230 GLY A CA 1
ATOM 1740 C C . GLY A 1 230 ? -5.415 -6.844 10.238 1.00 96.75 230 GLY A C 1
ATOM 1741 O O . GLY A 1 230 ? -4.235 -7.150 10.030 1.00 96.75 230 GLY A O 1
ATOM 1742 N N . VAL A 1 231 ? -6.368 -6.940 9.319 1.00 96.88 231 VAL A N 1
ATOM 1743 C CA . VAL A 1 231 ? -6.110 -7.267 7.917 1.00 96.88 231 VAL A CA 1
ATOM 1744 C C . VAL A 1 231 ? -5.714 -5.989 7.194 1.00 96.88 231 VAL A C 1
ATOM 1746 O O . VAL A 1 231 ? -6.485 -5.041 7.116 1.00 96.88 231 VAL A O 1
ATOM 1749 N N . PHE A 1 232 ? -4.504 -5.958 6.652 1.00 97.19 232 PHE A N 1
ATOM 1750 C CA . PHE A 1 232 ? -4.016 -4.832 5.874 1.00 97.19 232 PHE A CA 1
ATOM 1751 C C . PHE A 1 232 ? -4.447 -4.959 4.421 1.00 97.19 232 PHE A C 1
ATOM 1753 O O . PHE A 1 232 ? -4.075 -5.922 3.740 1.00 97.19 232 PHE A O 1
ATOM 1760 N N . VAL A 1 233 ? -5.213 -3.980 3.954 1.00 96.12 233 VAL A N 1
ATOM 1761 C CA . VAL A 1 233 ? -5.880 -3.991 2.652 1.00 96.12 233 VAL A CA 1
ATOM 1762 C C . VAL A 1 233 ? -5.669 -2.681 1.898 1.00 96.12 233 VAL A C 1
ATOM 1764 O O . VAL A 1 233 ? -5.292 -1.661 2.473 1.00 96.12 233 VAL A O 1
ATOM 1767 N N . ILE A 1 234 ? -5.913 -2.726 0.590 1.00 94.88 234 ILE A N 1
ATOM 1768 C CA . ILE A 1 234 ? -6.256 -1.558 -0.227 1.00 94.88 234 ILE A CA 1
ATOM 1769 C C . ILE A 1 234 ? -7.754 -1.623 -0.517 1.00 94.88 234 ILE A C 1
ATOM 1771 O O . ILE A 1 234 ? -8.224 -2.665 -0.988 1.00 94.88 234 ILE A O 1
ATOM 1775 N N . ASP A 1 235 ? -8.472 -0.526 -0.288 1.00 93.12 235 ASP A N 1
ATOM 1776 C CA . ASP A 1 235 ? -9.880 -0.393 -0.668 1.00 93.12 235 ASP A CA 1
ATOM 1777 C C . ASP A 1 235 ? -9.996 0.211 -2.075 1.00 93.12 235 ASP A C 1
ATOM 1779 O O . ASP A 1 235 ? -9.652 1.375 -2.306 1.00 93.12 235 ASP A O 1
ATOM 1783 N N . THR A 1 236 ? -10.460 -0.587 -3.043 1.00 89.00 236 THR A N 1
ATOM 1784 C CA . THR A 1 236 ? -10.560 -0.142 -4.440 1.00 89.00 236 THR A CA 1
ATOM 1785 C C . THR A 1 236 ? -11.696 0.833 -4.705 1.00 89.00 236 THR A C 1
ATOM 1787 O O . THR A 1 236 ? -11.614 1.573 -5.686 1.00 89.00 236 THR A O 1
ATOM 1790 N N . ASP A 1 237 ? -12.725 0.859 -3.862 1.00 87.44 237 ASP A N 1
ATOM 1791 C CA . ASP A 1 237 ? -13.924 1.666 -4.104 1.00 87.44 237 ASP A CA 1
ATOM 1792 C C . ASP A 1 237 ? -13.796 3.045 -3.453 1.00 87.44 237 ASP A C 1
ATOM 1794 O O . ASP A 1 237 ? -14.386 4.016 -3.923 1.00 87.44 237 ASP A O 1
ATOM 1798 N N . HIS A 1 238 ? -12.942 3.169 -2.436 1.00 84.31 238 HIS A N 1
ATOM 1799 C CA . HIS A 1 238 ? -12.708 4.425 -1.731 1.00 84.31 238 HIS A CA 1
ATOM 1800 C C . HIS A 1 238 ? -11.351 5.058 -2.073 1.00 84.31 238 HIS A C 1
ATOM 1802 O O . HIS A 1 238 ? -10.659 5.604 -1.226 1.00 84.31 238 HIS A O 1
ATOM 1808 N N . GLY A 1 239 ? -10.952 5.042 -3.348 1.00 83.56 239 GLY A N 1
ATOM 1809 C CA . GLY A 1 239 ? -9.785 5.808 -3.812 1.00 83.56 239 GLY A CA 1
ATOM 1810 C C . GLY A 1 239 ? -8.431 5.142 -3.565 1.00 83.56 239 GLY A C 1
ATOM 1811 O O . GLY A 1 239 ? -7.403 5.825 -3.568 1.00 83.56 239 GLY A O 1
ATOM 1812 N N . MET A 1 240 ? -8.411 3.813 -3.410 1.00 89.69 240 MET A N 1
ATOM 1813 C CA . MET A 1 240 ? -7.190 3.014 -3.254 1.00 89.69 240 MET A CA 1
ATOM 1814 C C . MET A 1 240 ? -6.360 3.423 -2.034 1.00 89.69 240 MET A C 1
ATOM 1816 O O . MET A 1 240 ? -5.138 3.231 -2.035 1.00 89.69 240 MET A O 1
ATOM 1820 N N . HIS A 1 241 ? -6.982 4.017 -1.007 1.00 93.50 241 HIS A N 1
ATOM 1821 C CA . HIS A 1 241 ? -6.290 4.181 0.263 1.00 93.50 241 HIS A CA 1
ATOM 1822 C C . HIS A 1 241 ? -6.134 2.823 0.945 1.00 93.50 241 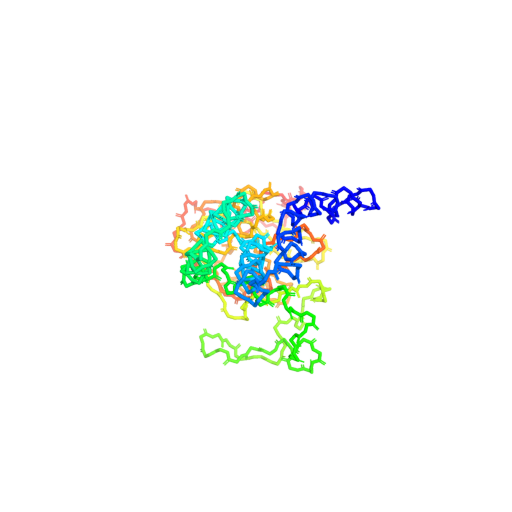HIS A C 1
ATOM 1824 O O . HIS A 1 241 ? -6.819 1.845 0.636 1.00 93.50 241 HIS A O 1
ATOM 1830 N N . SER A 1 242 ? -5.171 2.756 1.849 1.00 96.50 242 SER A N 1
ATOM 1831 C CA . SER A 1 242 ? -4.881 1.556 2.608 1.00 96.50 242 SER A CA 1
ATOM 1832 C C . SER A 1 242 ? -5.538 1.618 3.977 1.00 96.50 242 SER A C 1
ATOM 1834 O O . SER A 1 242 ? -5.681 2.699 4.556 1.00 96.50 242 SER A O 1
ATOM 1836 N N . GLU A 1 243 ? -5.917 0.446 4.482 1.00 96.94 243 GLU A N 1
ATOM 1837 C CA . GLU A 1 243 ? -6.688 0.309 5.717 1.00 96.94 243 GLU A CA 1
ATOM 1838 C C . GLU A 1 243 ? -6.249 -0.914 6.525 1.00 96.94 243 GLU A C 1
ATOM 1840 O O . GLU A 1 243 ? -5.724 -1.885 5.968 1.00 96.94 243 GLU A O 1
ATOM 1845 N N . LEU A 1 244 ? -6.511 -0.888 7.833 1.00 97.81 244 LEU A N 1
ATOM 1846 C CA . LEU A 1 244 ? -6.685 -2.103 8.625 1.00 97.81 244 LEU A CA 1
ATOM 1847 C C . LEU A 1 244 ? -8.184 -2.388 8.753 1.00 97.81 244 LEU A C 1
ATOM 1849 O O . LEU A 1 244 ? -8.850 -1.799 9.602 1.00 97.81 244 LEU A O 1
ATOM 1853 N N . HIS A 1 245 ? -8.686 -3.291 7.912 1.00 96.94 245 HIS A N 1
ATOM 1854 C CA . HIS A 1 245 ? -10.094 -3.673 7.840 1.00 96.94 245 HIS A CA 1
ATOM 1855 C C . HIS A 1 245 ? -10.207 -5.177 7.528 1.00 96.94 245 HIS A C 1
ATOM 1857 O O . HIS A 1 245 ? -9.805 -5.584 6.437 1.00 96.94 245 HIS A O 1
ATOM 1863 N N . PRO A 1 246 ? -10.761 -6.006 8.436 1.00 97.00 246 PRO A N 1
ATOM 1864 C CA . PRO A 1 246 ? -11.159 -5.639 9.794 1.00 97.00 246 PRO A CA 1
ATOM 1865 C C . PRO A 1 246 ? -9.944 -5.506 10.708 1.00 97.00 246 PRO A C 1
ATOM 1867 O O . PRO A 1 246 ? -8.972 -6.267 10.616 1.00 97.00 246 PRO A O 1
ATOM 1870 N N . ALA A 1 247 ? -10.018 -4.555 11.630 1.00 97.06 247 ALA A N 1
ATOM 1871 C CA . ALA A 1 247 ? -9.146 -4.477 12.784 1.00 97.06 247 ALA A CA 1
ATOM 1872 C C . ALA A 1 247 ? -9.793 -5.217 13.966 1.00 97.06 247 ALA A C 1
ATOM 1874 O O . ALA A 1 247 ? -10.929 -4.942 14.337 1.00 97.06 247 ALA A O 1
ATOM 1875 N N . TYR A 1 248 ? -9.068 -6.167 14.562 1.00 94.81 248 TYR A N 1
ATOM 1876 C CA . TYR A 1 248 ? -9.634 -7.124 15.530 1.00 94.81 248 TYR A CA 1
ATOM 1877 C C . TYR A 1 248 ? -8.872 -7.204 16.858 1.00 94.81 248 TYR A C 1
ATOM 1879 O O . TYR A 1 248 ? -9.208 -8.016 17.723 1.00 94.81 248 TYR A O 1
ATOM 1887 N N . LYS A 1 249 ? -7.814 -6.407 17.046 1.00 95.50 249 LYS A N 1
ATOM 1888 C CA . LYS A 1 249 ? -7.127 -6.297 18.340 1.00 95.50 249 LYS A CA 1
ATOM 1889 C C . LYS A 1 249 ? -6.463 -4.941 18.505 1.00 95.50 249 LYS A C 1
ATOM 1891 O O . LYS A 1 249 ? -5.734 -4.498 17.621 1.00 95.50 249 LYS A O 1
ATOM 1896 N N . PHE A 1 250 ? -6.719 -4.304 19.642 1.00 95.56 250 PHE A N 1
ATOM 1897 C CA . PHE A 1 250 ? -6.235 -2.969 19.968 1.00 95.56 250 PHE A CA 1
ATOM 1898 C C . PHE A 1 250 ? -5.493 -3.000 21.305 1.00 95.56 250 PHE A C 1
ATOM 1900 O O . PHE A 1 250 ? -5.887 -3.703 22.235 1.00 95.56 250 PHE A O 1
ATOM 1907 N N . GLU A 1 251 ? -4.425 -2.220 21.404 1.00 96.06 251 GLU A N 1
ATOM 1908 C CA . GLU A 1 251 ? -3.681 -1.973 22.636 1.00 96.06 251 GLU A CA 1
ATOM 1909 C C . GLU A 1 251 ? -3.451 -0.457 22.749 1.00 96.06 251 GLU A C 1
ATOM 1911 O O . GLU A 1 251 ? -2.888 0.153 21.838 1.00 96.06 251 GLU A O 1
ATOM 1916 N N . ILE A 1 252 ? -3.887 0.164 23.850 1.00 94.44 252 ILE A N 1
ATOM 1917 C CA . ILE A 1 252 ? -3.586 1.574 24.129 1.00 94.44 252 ILE A CA 1
ATOM 1918 C C . ILE A 1 252 ? -2.174 1.653 24.713 1.00 94.44 252 ILE A C 1
ATOM 1920 O O . ILE A 1 252 ? -1.927 1.156 25.810 1.00 94.44 252 ILE A O 1
ATOM 1924 N N . LEU A 1 253 ? -1.250 2.282 23.990 1.00 96.12 253 LEU A N 1
ATOM 1925 C CA . LEU A 1 253 ? 0.124 2.497 24.450 1.00 96.12 253 LEU A CA 1
ATOM 1926 C C . LEU A 1 253 ? 0.245 3.767 25.297 1.00 96.12 253 LEU A C 1
ATOM 1928 O O . LEU A 1 253 ? 1.058 3.827 26.217 1.00 96.12 253 LEU A O 1
ATOM 1932 N N . SER A 1 254 ? -0.554 4.791 24.990 1.00 93.88 254 SER A N 1
ATOM 1933 C CA . SER A 1 254 ? -0.597 6.038 25.752 1.00 93.88 254 SER A CA 1
ATOM 1934 C C . SER A 1 254 ? -1.958 6.712 25.611 1.00 93.88 254 SER A C 1
ATOM 1936 O O . SER A 1 254 ? -2.432 6.909 24.494 1.00 93.88 254 SER A O 1
ATOM 1938 N N . ARG A 1 255 ? -2.562 7.087 26.746 1.00 90.06 255 ARG A N 1
ATOM 1939 C CA . ARG A 1 255 ? -3.744 7.956 26.803 1.00 90.06 255 ARG A CA 1
ATOM 1940 C C . ARG A 1 255 ? -3.294 9.406 26.882 1.00 90.06 255 ARG A C 1
ATOM 1942 O O . ARG A 1 255 ? -2.555 9.762 27.800 1.00 90.06 255 ARG A O 1
ATOM 1949 N N . ARG A 1 256 ? -3.758 10.250 25.961 1.00 78.38 256 ARG A N 1
ATOM 1950 C CA . ARG A 1 256 ? -3.524 11.708 26.040 1.00 78.38 256 ARG A CA 1
ATOM 1951 C C . ARG A 1 256 ? -4.687 12.452 26.695 1.00 78.38 256 ARG A C 1
ATOM 1953 O O . ARG A 1 256 ? -4.514 13.598 27.101 1.00 78.38 256 ARG A O 1
ATOM 1960 N N . 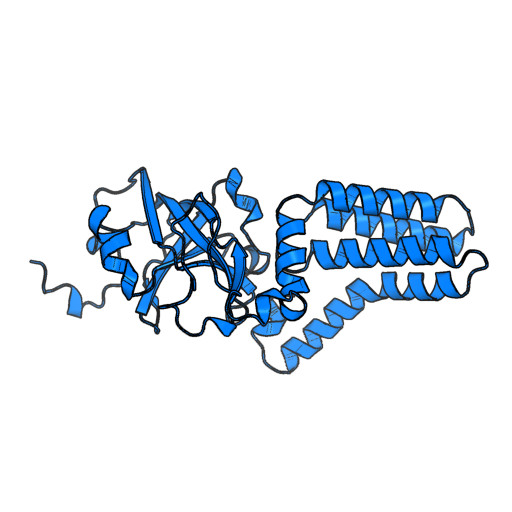GLN A 1 257 ? -5.845 11.807 26.827 1.00 71.38 257 GLN A N 1
ATOM 1961 C CA . GLN A 1 257 ? -7.041 12.369 27.450 1.00 71.38 257 GLN A CA 1
ATOM 1962 C C . GLN A 1 257 ? -7.567 11.439 28.550 1.00 71.38 257 GLN A C 1
ATOM 1964 O O . GLN A 1 257 ? -7.415 10.223 28.471 1.00 71.38 257 GLN A O 1
ATOM 1969 N N . ASN A 1 258 ? -8.225 12.017 29.559 1.00 66.50 258 ASN A N 1
ATOM 1970 C CA . ASN A 1 258 ? -8.945 11.264 30.597 1.00 66.50 258 ASN A CA 1
ATOM 1971 C C . ASN A 1 258 ? -10.375 10.871 30.172 1.00 66.50 258 ASN A C 1
ATOM 1973 O O . ASN A 1 258 ? -11.139 10.380 30.998 1.00 66.50 258 ASN A O 1
ATOM 1977 N N . ALA A 1 259 ? -10.759 11.130 28.921 1.00 67.38 259 ALA A N 1
ATOM 1978 C CA . ALA A 1 259 ? -12.063 10.754 28.394 1.00 67.38 259 ALA A CA 1
ATOM 1979 C C . ALA A 1 259 ? -12.073 9.265 28.015 1.00 67.38 259 ALA A C 1
ATOM 1981 O O . ALA A 1 259 ? -11.068 8.727 27.551 1.00 67.38 259 ALA A O 1
ATOM 1982 N N . THR A 1 260 ? -13.211 8.604 28.210 1.00 66.81 260 THR A N 1
ATOM 1983 C CA . THR A 1 260 ? -13.430 7.213 27.793 1.00 66.81 260 THR A CA 1
ATOM 1984 C C . THR A 1 260 ? -14.605 7.138 26.836 1.00 66.81 260 THR A C 1
ATOM 1986 O O . THR A 1 260 ? -15.435 8.044 26.771 1.00 66.81 260 THR A O 1
ATOM 1989 N N . TRP A 1 261 ? -14.721 6.042 26.096 1.00 62.91 261 TRP A N 1
ATOM 1990 C CA . TRP A 1 261 ? -15.930 5.740 25.337 1.00 62.91 261 TRP A CA 1
ATOM 1991 C C . TRP A 1 261 ? -17.199 5.876 26.202 1.00 62.91 261 TRP A C 1
ATOM 1993 O O . TRP A 1 261 ? -17.180 5.435 27.354 1.00 62.91 261 TRP A O 1
ATOM 2003 N N . PRO A 1 262 ? -18.293 6.476 25.692 1.00 64.06 262 PRO A N 1
ATOM 2004 C CA . PRO A 1 262 ? -18.475 7.049 24.351 1.00 64.06 262 PRO A CA 1
ATOM 2005 C C . PRO A 1 262 ? -18.084 8.539 24.247 1.00 64.06 262 PRO A C 1
ATOM 2007 O O . PRO A 1 262 ? -18.227 9.146 23.191 1.00 64.06 262 PRO A O 1
ATOM 2010 N N . GLN A 1 263 ? -17.564 9.153 25.313 1.00 63.53 263 GLN A N 1
ATOM 2011 C CA . GLN A 1 263 ? -17.277 10.596 25.396 1.00 63.53 263 GLN A CA 1
ATOM 2012 C C . GLN A 1 263 ? -16.254 11.075 24.352 1.00 63.53 263 GLN A C 1
ATOM 2014 O O . GLN A 1 263 ? -16.218 12.257 24.023 1.00 63.53 263 GLN A O 1
ATOM 2019 N N . CYS A 1 264 ? -15.449 10.156 23.816 1.00 66.69 264 CYS A N 1
ATOM 2020 C CA . CYS A 1 264 ? -14.456 10.420 22.781 1.00 66.69 264 CYS A CA 1
ATOM 2021 C C . CYS A 1 264 ? -14.994 10.420 21.341 1.00 66.69 264 CYS A C 1
ATOM 2023 O O . CYS A 1 264 ? -14.261 10.799 20.428 1.00 66.69 264 CYS A O 1
ATOM 2025 N N . ILE A 1 265 ? -16.255 10.029 21.116 1.00 62.47 265 ILE A N 1
ATOM 2026 C CA . ILE A 1 265 ? -16.895 10.142 19.802 1.00 62.47 265 ILE A CA 1
ATOM 2027 C C . ILE A 1 265 ? -17.268 11.612 19.592 1.00 62.47 265 ILE A C 1
ATOM 2029 O O . ILE A 1 265 ? -18.332 12.079 20.014 1.00 62.47 265 ILE A O 1
ATOM 2033 N N . ILE A 1 266 ? -16.403 12.366 18.917 1.00 52.62 266 ILE A N 1
ATOM 2034 C CA . ILE A 1 266 ? -16.770 13.679 18.382 1.00 52.62 266 ILE A CA 1
ATOM 2035 C C . ILE A 1 266 ? -17.692 13.423 17.187 1.00 52.62 266 ILE A C 1
ATOM 2037 O O . ILE A 1 266 ? -17.218 13.396 16.064 1.00 52.62 266 ILE A O 1
ATOM 2041 N N . ASN A 1 267 ? -18.971 13.123 17.460 1.00 46.12 267 ASN A N 1
ATOM 2042 C CA . ASN A 1 267 ? -20.140 13.156 16.557 1.00 46.12 267 ASN A CA 1
ATOM 2043 C C . ASN A 1 267 ? -21.338 12.338 17.086 1.00 46.12 267 ASN A C 1
ATOM 2045 O O . ASN A 1 267 ? -22.149 11.867 16.297 1.00 46.12 267 ASN A O 1
ATOM 2049 N N . ILE A 1 268 ? -21.521 12.176 18.406 1.00 50.22 268 ILE A N 1
ATOM 2050 C CA . ILE A 1 268 ? -22.788 11.611 18.903 1.00 50.22 268 ILE A CA 1
ATOM 2051 C C . ILE A 1 268 ? -23.924 12.601 18.579 1.00 50.22 268 ILE A C 1
ATOM 2053 O O . ILE A 1 268 ? -23.886 13.743 19.082 1.00 50.22 268 ILE A O 1
ATOM 2057 N N . PRO A 1 269 ? -24.942 12.198 17.787 1.00 41.94 269 PRO A N 1
ATOM 2058 C CA . PRO A 1 269 ? -26.143 12.996 17.587 1.00 41.94 269 PRO A CA 1
ATOM 2059 C C . PRO A 1 269 ? -26.700 13.421 18.953 1.00 41.94 269 PRO A C 1
ATOM 2061 O O . PRO A 1 269 ? -26.687 12.616 19.886 1.00 41.94 269 PRO A O 1
ATOM 2064 N N . PRO A 1 270 ? -27.189 14.661 19.129 1.00 47.72 270 PRO A N 1
ATOM 2065 C CA . PRO A 1 270 ? -27.683 15.152 20.423 1.00 47.72 270 PRO A CA 1
ATOM 2066 C C . PRO A 1 270 ? -28.712 14.233 21.111 1.00 47.72 270 PRO A C 1
ATOM 2068 O O . PRO A 1 270 ? -28.885 14.293 22.326 1.00 47.72 270 PRO A O 1
ATOM 2071 N N . GLU A 1 271 ? -29.372 13.385 20.329 1.00 51.19 271 GLU A N 1
ATOM 2072 C CA . GLU A 1 271 ? -30.408 12.429 20.714 1.00 51.19 271 GLU A CA 1
ATOM 2073 C C . GLU A 1 271 ? -29.865 11.257 21.553 1.00 51.19 271 GLU A C 1
ATOM 2075 O O . GLU A 1 271 ? -30.507 10.858 22.518 1.00 51.19 271 GLU A O 1
ATOM 2080 N N . LEU A 1 272 ? -28.644 10.785 21.275 1.00 46.03 272 LEU A N 1
ATOM 2081 C CA . LEU A 1 272 ? -27.995 9.671 21.990 1.00 46.03 272 LEU A CA 1
ATOM 2082 C C . LEU A 1 272 ? -27.198 10.120 23.228 1.00 46.03 272 LEU A C 1
ATOM 2084 O O . LEU A 1 272 ? -26.678 9.299 23.976 1.00 46.03 272 LEU A O 1
ATOM 2088 N N . ARG A 1 273 ? -27.111 11.432 23.487 1.00 50.97 273 ARG A N 1
ATOM 2089 C CA . ARG A 1 273 ? -26.404 11.989 24.654 1.00 50.97 273 ARG A CA 1
ATOM 2090 C C . ARG A 1 273 ? -27.194 11.900 25.966 1.00 50.97 273 ARG A C 1
ATOM 2092 O O . ARG A 1 273 ? -26.642 12.220 27.013 1.00 50.97 273 ARG A O 1
ATOM 2099 N N . ARG A 1 274 ? -28.482 11.536 25.921 1.00 44.91 274 ARG A N 1
ATOM 2100 C CA . ARG A 1 274 ? -29.392 11.611 27.080 1.00 44.91 274 ARG A CA 1
ATOM 2101 C C . ARG A 1 274 ? -29.546 10.316 27.878 1.00 44.91 274 ARG A C 1
ATOM 2103 O O . ARG A 1 274 ? -30.163 10.373 28.933 1.00 44.91 274 ARG A O 1
ATOM 2110 N N . GLU A 1 275 ? -28.996 9.190 27.429 1.00 41.44 275 GLU A N 1
ATOM 2111 C CA . GLU A 1 275 ? -29.240 7.890 28.082 1.00 41.44 275 GLU A CA 1
ATOM 2112 C C . GLU A 1 275 ? -28.133 7.424 29.044 1.00 41.44 275 GLU A C 1
ATOM 2114 O O . GLU A 1 275 ? -28.255 6.359 29.638 1.00 41.44 275 GLU A O 1
ATOM 2119 N N . THR A 1 276 ? -27.078 8.213 29.268 1.00 40.94 276 THR A N 1
ATOM 2120 C CA . THR A 1 276 ? -25.975 7.836 30.180 1.00 40.94 276 THR A CA 1
ATOM 2121 C C . THR A 1 276 ? -25.730 8.850 31.302 1.00 40.94 276 THR A C 1
ATOM 2123 O O . THR A 1 276 ? -24.579 9.103 31.661 1.00 40.94 276 THR A O 1
ATOM 2126 N N . GLY A 1 277 ? -26.798 9.469 31.814 1.00 36.78 277 GLY A N 1
ATOM 2127 C CA . GLY A 1 277 ? -26.774 10.298 33.027 1.00 36.78 277 GLY A CA 1
ATOM 2128 C C . GLY A 1 277 ? -27.128 9.499 34.270 1.00 36.78 277 GLY A C 1
ATOM 2129 O O . GLY A 1 277 ? -28.151 8.784 34.209 1.00 36.78 277 GLY A O 1
#